Protein AF-A0A5E5QRA2-F1 (afdb_monomer)

Sequence (212 aa):
MLHNYKLGCISASQTIVITGIFLLIWAFGSYLIYVLTVPDPFVCFPPFSGCVSISHAGGYPFSGFFYRLLVLPLAPLLGLSMYFIVQFLQNINPDVRPNIRRTLILLGSVILPISLIVAEAFKDGHRFHPQYVSDLHSLFSVIAFLSLIIFQIIASLQLPKARGMLFLALLPVFIIVFQYFTHIQNINNIVEWNVFISIVVWNILIGRSLRQ

Mean predicted aligned error: 5.97 Å

Secondary structure (DSSP, 8-state):
--TT-EETTEEHHHHHHHHHHHHHHHHHHHHHHHHHHSSS---S-HHHH-SS-HHHHTTSHHHHHHHHHHHHHHHHHHHHHHHHHHHHHHHH-TTS-HHHHHHHHIIIIIIHHHHHHHHHHH--S-TT--HHHHHHHHHHHHHHHHHHHHHHHHHHHH-HHHHTTHHHHHHHHHHHHHHHH---TTHHHHHHHHHHHHHHHHHHHHHHHTT-

Radius of gyration: 17.57 Å; Cα contacts (8 Å, |Δi|>4): 283; chains: 1; bounding box: 46×30×51 Å

Foldseek 3Di:
DQPPCDPVPHGLLRLLQVLLVLLVCLQVVLVVVLVVPDPPQDDDDCLVPLSDASLRSLQADRSVVSNLVRQLVSLQSQLSSLVSLLVLLCVVCVPPDVVLSVLSNCLGNPLQSVLSNQLSVLSPRDPPDDPVSVVSNVVSVVSNLVSLLVSLLSSLVSDPLSVVVNCLSCQLVVLVVVVVVDPDPSSVRSSNVRSSNSSSVSSNSVSVSSVD

pLDDT: mean 8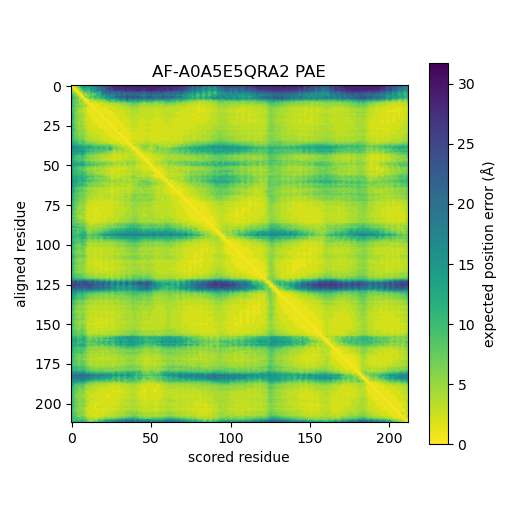5.52, std 10.16, range [44.03, 97.31]

Solvent-accessible surface area (backbone atoms only — not comparable to full-atom values): 10866 Å² total; per-residue (Å²): 137,80,86,78,58,51,65,86,91,43,42,49,32,53,48,21,28,51,46,25,52,50,52,51,49,43,48,54,46,16,43,52,39,30,55,75,72,44,86,89,53,75,83,67,60,34,62,80,68,16,63,53,32,63,71,60,26,32,51,39,66,69,13,21,51,56,34,49,70,47,46,56,65,43,23,54,49,44,8,52,30,40,40,43,54,53,54,49,40,46,75,76,41,72,82,59,52,68,66,61,53,52,50,43,45,44,27,26,43,43,48,21,21,51,24,41,44,53,14,57,66,45,50,59,70,51,100,79,65,57,70,69,40,58,50,48,20,50,52,24,42,51,52,18,53,50,25,45,44,53,34,41,42,55,50,15,76,71,29,80,85,32,45,85,44,37,67,46,38,44,42,40,55,53,48,55,53,48,50,75,76,46,92,57,84,57,45,69,22,21,42,52,40,46,35,51,48,34,54,34,51,44,40,29,52,50,17,54,63,67,68,111

Structure (mmCIF, N/CA/C/O backbone):
data_AF-A0A5E5QRA2-F1
#
_entry.id   AF-A0A5E5QRA2-F1
#
loop_
_atom_site.group_PDB
_atom_site.id
_atom_site.type_symbol
_atom_site.label_atom_id
_atom_site.label_alt_id
_atom_site.label_comp_id
_atom_site.label_asym_id
_atom_site.label_entity_id
_atom_site.label_seq_id
_atom_site.pdbx_PDB_ins_code
_atom_site.Cartn_x
_atom_site.Cartn_y
_atom_site.Cartn_z
_atom_site.occupancy
_atom_site.B_iso_or_equiv
_atom_site.auth_seq_id
_atom_site.auth_comp_id
_atom_site.auth_asym_id
_atom_site.auth_atom_id
_atom_site.pdbx_PDB_model_num
ATOM 1 N N . MET A 1 1 ? -25.183 2.698 15.076 1.00 44.03 1 MET A N 1
ATOM 2 C CA . MET A 1 1 ? -25.539 3.796 14.145 1.00 44.03 1 MET A CA 1
ATOM 3 C C . MET A 1 1 ? -24.443 3.989 13.088 1.00 44.03 1 MET A C 1
ATOM 5 O O . MET A 1 1 ? -23.774 5.010 13.063 1.00 44.03 1 MET A O 1
ATOM 9 N N . LEU A 1 2 ? -24.236 2.999 12.211 1.00 46.25 2 LEU A N 1
ATOM 10 C CA . LEU A 1 2 ? -23.187 3.015 11.172 1.00 46.25 2 LEU A CA 1
ATOM 11 C C . LEU A 1 2 ? -23.663 3.567 9.816 1.00 46.25 2 LEU A C 1
ATOM 13 O O . LEU A 1 2 ? -22.917 3.565 8.841 1.00 46.25 2 LEU A O 1
ATOM 17 N N . HIS A 1 3 ? -24.918 4.012 9.733 1.00 45.69 3 HIS A N 1
ATOM 18 C CA . HIS A 1 3 ? -25.565 4.346 8.465 1.00 45.69 3 HIS A CA 1
ATOM 19 C C . HIS A 1 3 ? -25.148 5.695 7.861 1.00 45.69 3 HIS A C 1
ATOM 21 O O . HIS A 1 3 ? -25.533 5.977 6.729 1.00 45.69 3 HIS A O 1
ATOM 27 N N . ASN A 1 4 ? -24.345 6.499 8.565 1.00 52.94 4 ASN A N 1
ATOM 28 C CA . ASN A 1 4 ? -24.192 7.919 8.233 1.00 52.94 4 ASN A CA 1
ATOM 29 C C . ASN A 1 4 ? -22.841 8.317 7.620 1.00 52.94 4 ASN A C 1
ATOM 31 O O . ASN A 1 4 ? -22.746 9.414 7.082 1.00 52.94 4 ASN A O 1
ATOM 35 N N . TYR A 1 5 ? -21.816 7.455 7.618 1.00 60.09 5 TYR A N 1
ATOM 36 C CA . TYR A 1 5 ? -20.583 7.738 6.867 1.00 60.09 5 TYR A CA 1
ATOM 37 C C . TYR A 1 5 ? -20.692 7.141 5.463 1.00 60.09 5 TYR A C 1
ATOM 39 O O . TYR A 1 5 ? -20.359 5.974 5.228 1.00 60.09 5 TYR A O 1
ATOM 47 N N . LYS A 1 6 ? -21.218 7.951 4.543 1.00 60.38 6 LYS A N 1
ATOM 48 C CA . LYS A 1 6 ? -21.349 7.635 3.120 1.00 60.38 6 LYS A CA 1
ATOM 49 C C . LYS A 1 6 ? -20.554 8.641 2.290 1.00 60.38 6 LYS A C 1
ATOM 51 O O . LYS A 1 6 ? -20.586 9.834 2.575 1.00 60.38 6 LYS A O 1
ATOM 56 N N . LEU A 1 7 ? -19.888 8.166 1.241 1.00 57.50 7 LEU A N 1
ATOM 57 C CA . LEU A 1 7 ? -19.489 9.002 0.105 1.00 57.50 7 LEU A CA 1
ATOM 58 C C . LEU A 1 7 ? -20.537 8.810 -0.983 1.00 57.50 7 LEU A C 1
ATOM 60 O O . LEU A 1 7 ? -20.543 7.790 -1.674 1.00 57.50 7 LEU A O 1
ATOM 64 N N . GLY A 1 8 ? -21.469 9.756 -1.088 1.00 66.94 8 GLY A N 1
ATOM 65 C CA . GLY A 1 8 ? -22.632 9.600 -1.958 1.00 66.94 8 GLY A CA 1
ATOM 66 C C . GLY A 1 8 ? -23.439 8.351 -1.581 1.00 66.94 8 GLY A C 1
ATOM 67 O O . GLY A 1 8 ? -24.012 8.285 -0.494 1.00 66.94 8 GLY A O 1
ATOM 68 N N . CYS A 1 9 ? -23.459 7.349 -2.467 1.00 66.88 9 CYS A N 1
ATOM 69 C CA . CYS A 1 9 ? -24.194 6.091 -2.268 1.00 66.88 9 CYS A CA 1
ATOM 70 C C . CYS A 1 9 ? -23.363 4.955 -1.639 1.00 66.88 9 CYS A C 1
ATOM 72 O O . CYS A 1 9 ? -23.931 3.921 -1.291 1.00 66.88 9 CYS A O 1
ATOM 74 N N . ILE A 1 10 ? -22.043 5.117 -1.493 1.00 77.94 10 ILE A N 1
ATOM 75 C CA . ILE A 1 10 ? -21.131 4.047 -1.058 1.00 77.94 10 ILE A CA 1
ATOM 76 C C . ILE A 1 10 ? -20.851 4.188 0.442 1.00 77.94 10 ILE A C 1
ATOM 78 O O . ILE A 1 10 ? -20.507 5.274 0.918 1.00 77.94 10 ILE A O 1
ATOM 82 N N . SER A 1 11 ? -21.000 3.101 1.206 1.00 85.12 11 SER A N 1
ATOM 83 C CA . SER A 1 11 ? -20.673 3.108 2.638 1.00 85.12 11 SER A CA 1
ATOM 84 C C . SER A 1 11 ? -19.162 3.158 2.865 1.00 85.12 11 SER A C 1
ATOM 86 O O . SER A 1 11 ? -18.392 2.592 2.094 1.00 85.12 11 SER A O 1
ATOM 88 N N . ALA A 1 12 ? -18.725 3.740 3.983 1.00 85.94 12 ALA A N 1
ATOM 89 C CA . ALA A 1 12 ? -17.315 3.747 4.385 1.00 85.94 12 ALA A CA 1
ATOM 90 C C . ALA A 1 12 ? -16.647 2.352 4.325 1.00 85.94 12 ALA A C 1
ATOM 92 O O . ALA A 1 12 ? -15.528 2.212 3.835 1.00 85.94 12 ALA A O 1
ATOM 93 N N . SER A 1 13 ? -17.357 1.303 4.758 1.00 87.25 13 SER A N 1
ATOM 94 C CA . SER A 1 13 ? -16.892 -0.090 4.672 1.00 87.2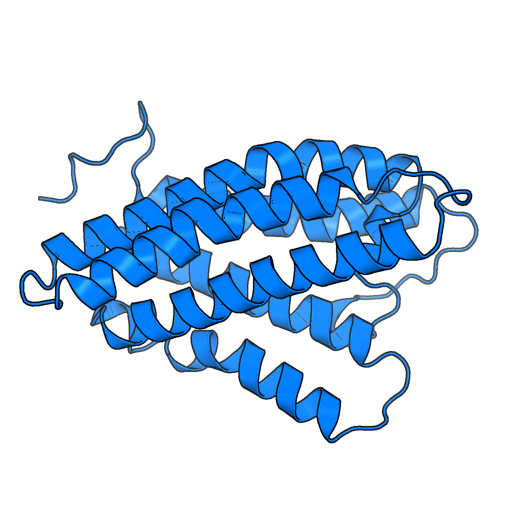5 13 SER A CA 1
ATOM 95 C C . SER A 1 13 ? -16.702 -0.575 3.232 1.00 87.25 13 SER A C 1
ATOM 97 O O . SER A 1 13 ? -15.711 -1.241 2.936 1.00 87.25 13 SER A O 1
ATOM 99 N N . GLN A 1 14 ? -17.619 -0.225 2.326 1.00 90.06 14 GLN A N 1
ATOM 100 C CA . GLN A 1 14 ? -17.500 -0.548 0.906 1.00 90.06 14 GLN A CA 1
ATOM 101 C C . GLN A 1 14 ? -16.338 0.205 0.269 1.00 90.06 14 GLN A C 1
ATOM 103 O O . GLN A 1 14 ? -15.586 -0.415 -0.473 1.00 90.06 14 GLN A O 1
ATOM 108 N N . THR A 1 15 ? -16.137 1.484 0.601 1.00 90.69 15 THR A N 1
ATOM 109 C CA . THR A 1 15 ? -14.990 2.260 0.114 1.00 90.69 15 THR A CA 1
ATOM 110 C C . THR A 1 15 ? -13.678 1.569 0.470 1.00 90.69 15 THR A C 1
ATOM 112 O O . THR A 1 15 ? -12.873 1.326 -0.418 1.00 90.69 15 THR A O 1
ATOM 115 N N . ILE A 1 16 ? -13.492 1.154 1.728 1.00 91.81 16 ILE A N 1
ATOM 116 C CA . ILE A 1 16 ? -12.269 0.460 2.169 1.00 91.81 16 ILE A CA 1
ATOM 117 C C . ILE A 1 16 ? -12.036 -0.838 1.372 1.00 91.81 16 ILE A C 1
ATOM 119 O O . ILE A 1 16 ? -10.923 -1.097 0.912 1.00 91.81 16 ILE A O 1
ATOM 123 N N . VAL A 1 17 ? -13.086 -1.645 1.177 1.00 93.94 17 VAL A N 1
ATOM 124 C CA . VAL A 1 17 ? -12.999 -2.903 0.414 1.00 93.94 17 VAL A CA 1
ATOM 125 C C . VAL A 1 17 ? -12.675 -2.644 -1.058 1.00 93.94 17 VAL A C 1
ATOM 127 O O . VAL A 1 17 ? -11.794 -3.298 -1.611 1.00 93.94 17 VAL A O 1
ATOM 130 N N . ILE A 1 18 ? -13.368 -1.691 -1.682 1.00 93.06 18 ILE A N 1
ATOM 131 C CA . ILE A 1 18 ? -13.182 -1.313 -3.086 1.00 93.06 18 ILE A CA 1
ATOM 132 C C . ILE A 1 18 ? -11.753 -0.813 -3.313 1.00 93.06 18 ILE A C 1
ATOM 134 O O . ILE A 1 18 ? -11.107 -1.249 -4.262 1.00 93.06 18 ILE A O 1
ATOM 138 N N . THR A 1 19 ? -11.226 0.019 -2.412 1.00 93.81 19 THR A N 1
ATOM 139 C CA . THR A 1 19 ? -9.835 0.483 -2.471 1.00 93.81 19 THR A CA 1
ATOM 140 C C . THR A 1 19 ? -8.850 -0.678 -2.452 1.00 93.81 19 THR A C 1
ATOM 142 O O . THR A 1 19 ? -7.942 -0.722 -3.276 1.00 93.81 19 THR A O 1
ATOM 145 N N . GLY A 1 20 ? -9.040 -1.650 -1.554 1.00 93.62 20 GLY A N 1
ATOM 146 C CA . GLY A 1 20 ? -8.191 -2.839 -1.507 1.00 93.62 20 GLY A CA 1
ATOM 147 C C . GLY A 1 20 ? -8.248 -3.656 -2.802 1.00 93.62 20 GLY A C 1
ATOM 148 O O . GLY A 1 20 ? -7.214 -4.053 -3.330 1.00 93.62 20 GLY A O 1
ATOM 149 N N . ILE A 1 21 ? -9.441 -3.858 -3.365 1.00 94.88 21 ILE A N 1
ATOM 150 C CA . ILE A 1 21 ? -9.604 -4.575 -4.639 1.00 94.88 21 ILE A CA 1
ATOM 151 C C . ILE A 1 21 ? -8.903 -3.832 -5.780 1.00 94.88 21 ILE A C 1
ATOM 153 O O . ILE A 1 21 ? -8.171 -4.452 -6.549 1.00 94.88 21 ILE A O 1
ATOM 157 N N . PHE A 1 22 ? -9.072 -2.512 -5.877 1.00 94.88 22 PHE A N 1
ATOM 158 C CA . PHE A 1 22 ? -8.400 -1.734 -6.914 1.00 94.88 22 PHE A CA 1
ATOM 159 C C . PHE A 1 22 ? -6.879 -1.730 -6.765 1.00 94.88 22 PHE A C 1
ATOM 161 O O . PHE A 1 22 ? -6.192 -1.757 -7.778 1.00 94.88 22 PHE A O 1
ATOM 168 N N . LEU A 1 23 ? -6.345 -1.763 -5.541 1.00 94.00 23 LEU A N 1
ATOM 169 C CA . LEU A 1 23 ? -4.908 -1.932 -5.314 1.00 94.00 23 LEU A CA 1
ATOM 170 C C . LEU A 1 23 ? -4.404 -3.288 -5.839 1.00 94.00 23 LEU A C 1
ATOM 172 O O . LEU A 1 23 ? -3.353 -3.337 -6.474 1.00 94.00 23 LEU A O 1
ATOM 176 N N . LEU A 1 24 ? -5.160 -4.379 -5.659 1.00 94.00 24 LEU A N 1
ATOM 177 C CA . LEU A 1 24 ? -4.807 -5.672 -6.268 1.00 94.00 24 LEU A CA 1
ATOM 178 C C . LEU A 1 24 ? -4.852 -5.608 -7.797 1.00 94.00 24 LEU A C 1
ATOM 180 O O . LEU A 1 24 ? -3.916 -6.068 -8.448 1.00 94.00 24 LEU A O 1
ATOM 184 N N . ILE A 1 25 ? -5.913 -5.026 -8.366 1.00 9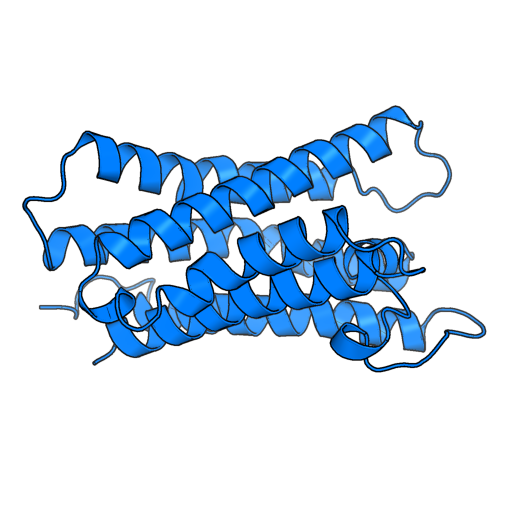3.88 25 ILE A N 1
ATOM 185 C CA . ILE A 1 25 ? -6.052 -4.853 -9.821 1.00 93.88 25 ILE A CA 1
ATOM 186 C C . ILE A 1 25 ? -4.899 -4.020 -10.370 1.00 93.88 25 ILE A C 1
ATOM 188 O O . ILE A 1 25 ? -4.356 -4.349 -11.416 1.00 93.88 25 ILE A O 1
ATOM 192 N N . TRP A 1 26 ? -4.505 -2.967 -9.665 1.00 91.88 26 TRP A N 1
ATOM 193 C CA . TRP A 1 26 ? -3.372 -2.140 -10.037 1.00 91.88 26 TRP A CA 1
ATOM 194 C C . TRP A 1 26 ? -2.071 -2.949 -10.072 1.00 91.88 26 TRP A C 1
ATOM 196 O O . TRP A 1 26 ? -1.436 -3.013 -11.120 1.00 91.88 26 TRP A O 1
ATOM 206 N N . ALA A 1 27 ? -1.712 -3.644 -8.989 1.00 91.31 27 ALA A N 1
ATOM 207 C CA . ALA A 1 27 ? -0.456 -4.393 -8.931 1.00 91.31 27 ALA A CA 1
ATOM 208 C C . ALA A 1 27 ? -0.407 -5.550 -9.948 1.00 91.31 27 ALA A C 1
ATOM 210 O O . ALA A 1 27 ? 0.535 -5.655 -10.738 1.00 91.31 27 ALA A O 1
ATOM 211 N N . PHE A 1 28 ? -1.435 -6.405 -9.972 1.00 92.44 28 PHE A N 1
ATOM 212 C CA . PHE A 1 28 ? -1.490 -7.542 -10.897 1.00 92.44 28 PHE A CA 1
ATOM 213 C C . PHE A 1 28 ? -1.750 -7.112 -12.344 1.00 92.44 28 PHE A C 1
ATOM 215 O O . PHE A 1 28 ? -1.206 -7.718 -13.263 1.00 92.44 28 PHE A O 1
ATOM 222 N N . GLY A 1 29 ? -2.533 -6.057 -12.563 1.00 91.25 29 GLY A N 1
ATOM 223 C CA . GLY A 1 29 ? -2.773 -5.486 -13.887 1.00 91.25 29 GLY A CA 1
ATOM 224 C C . GLY A 1 29 ? -1.508 -4.879 -14.482 1.00 91.25 29 GLY A C 1
ATOM 225 O O . GLY A 1 29 ? -1.209 -5.124 -15.647 1.00 91.25 29 GLY A O 1
ATOM 226 N N . SER A 1 30 ? -0.702 -4.175 -13.683 1.00 90.00 30 SER A N 1
ATOM 227 C CA . SER A 1 30 ? 0.604 -3.678 -14.125 1.00 90.00 30 SER A CA 1
ATOM 228 C C . SER A 1 30 ? 1.569 -4.806 -14.473 1.00 90.00 30 SER A C 1
ATOM 230 O O . SER A 1 30 ? 2.272 -4.697 -15.477 1.00 90.00 30 SER A O 1
ATOM 232 N N . TYR A 1 31 ? 1.571 -5.903 -13.708 1.00 91.12 31 TYR A N 1
ATOM 233 C CA . TYR A 1 31 ? 2.331 -7.102 -14.068 1.00 91.12 31 TYR A CA 1
ATOM 234 C C . TYR A 1 31 ? 1.843 -7.724 -15.383 1.00 91.12 31 TYR A C 1
ATOM 236 O O . TYR A 1 31 ? 2.650 -8.022 -16.260 1.00 91.12 31 TYR A O 1
ATOM 244 N N . LEU A 1 32 ? 0.528 -7.877 -15.551 1.00 91.75 32 LEU A N 1
ATOM 245 C CA . LEU A 1 32 ? -0.054 -8.440 -16.766 1.00 91.75 32 LEU A CA 1
ATOM 246 C C . LEU A 1 32 ? 0.301 -7.597 -17.996 1.00 91.75 32 LEU A C 1
ATOM 248 O O . LEU A 1 32 ? 0.752 -8.138 -18.999 1.00 91.75 32 LEU A O 1
ATOM 252 N N . ILE A 1 33 ? 0.163 -6.272 -17.913 1.00 90.44 33 ILE A N 1
ATOM 253 C CA . ILE A 1 33 ? 0.529 -5.371 -19.013 1.00 90.44 33 ILE A CA 1
ATOM 254 C C . ILE A 1 33 ? 2.031 -5.440 -19.288 1.00 90.44 33 ILE A C 1
ATOM 256 O O . ILE A 1 33 ? 2.425 -5.448 -20.450 1.00 90.44 33 ILE A O 1
ATOM 260 N N . TYR A 1 34 ? 2.871 -5.536 -18.254 1.00 89.81 34 TYR A N 1
ATOM 261 C CA . TYR A 1 34 ? 4.311 -5.741 -18.425 1.00 89.81 34 TYR A CA 1
ATOM 262 C C . TYR A 1 34 ? 4.600 -7.010 -19.243 1.00 89.81 34 TYR A C 1
ATOM 264 O O . TYR A 1 34 ? 5.279 -6.928 -20.264 1.00 89.81 34 TYR A O 1
ATOM 272 N N . VAL A 1 35 ? 4.010 -8.150 -18.870 1.00 91.38 35 VAL A N 1
ATOM 273 C CA . VAL A 1 35 ? 4.162 -9.417 -19.608 1.00 91.38 35 VAL A CA 1
ATOM 274 C C . VAL A 1 35 ? 3.663 -9.298 -21.052 1.00 91.38 35 VAL A C 1
ATOM 276 O O . VAL A 1 35 ? 4.250 -9.874 -21.956 1.00 91.38 35 VAL A O 1
ATOM 279 N N . LEU A 1 36 ? 2.599 -8.536 -21.302 1.00 90.69 36 LEU A N 1
ATOM 280 C CA . LEU A 1 36 ? 2.035 -8.397 -22.648 1.00 90.69 36 LEU A CA 1
ATOM 281 C C . LEU A 1 36 ? 2.791 -7.413 -23.554 1.00 90.69 36 LEU A C 1
ATOM 283 O O . LEU A 1 36 ? 2.569 -7.423 -24.762 1.00 90.69 36 LEU A O 1
ATOM 287 N N . THR A 1 37 ? 3.627 -6.533 -22.997 1.00 88.38 37 THR A N 1
ATOM 288 C CA . THR A 1 37 ? 4.215 -5.404 -23.748 1.00 88.38 37 THR A CA 1
ATOM 289 C C . THR A 1 37 ? 5.735 -5.428 -23.836 1.00 88.38 37 THR A C 1
ATOM 291 O O . THR A 1 37 ? 6.306 -4.683 -24.633 1.00 88.38 37 THR A O 1
ATOM 294 N N . VAL A 1 38 ? 6.404 -6.269 -23.047 1.00 86.56 38 VAL A N 1
ATOM 295 C CA . VAL A 1 38 ? 7.865 -6.390 -23.042 1.00 86.56 38 VAL A CA 1
ATOM 296 C C . VAL A 1 38 ? 8.304 -7.609 -23.861 1.00 86.56 38 VAL A C 1
ATOM 298 O O . VAL A 1 38 ? 7.695 -8.666 -23.714 1.00 86.56 38 VAL A O 1
ATOM 301 N N . PRO A 1 39 ? 9.344 -7.497 -24.713 1.00 82.25 39 PRO A N 1
ATOM 302 C CA . PRO A 1 39 ? 9.922 -8.647 -25.408 1.00 82.25 39 PRO A CA 1
ATOM 303 C C . PRO A 1 39 ? 10.538 -9.646 -24.418 1.00 82.25 39 PRO A C 1
ATOM 305 O O . PRO A 1 39 ? 11.258 -9.232 -23.511 1.00 82.25 39 PRO A O 1
ATOM 308 N N . ASP A 1 40 ? 10.264 -10.938 -24.608 1.00 82.19 40 ASP A N 1
ATOM 309 C CA . ASP A 1 40 ? 10.783 -12.059 -23.806 1.00 82.19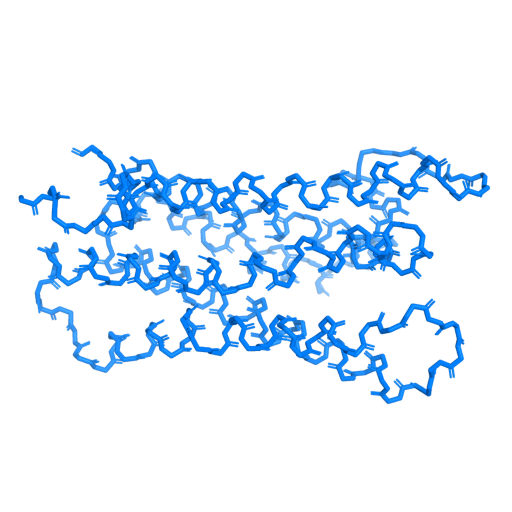 40 ASP A CA 1
ATOM 310 C C . ASP A 1 40 ? 10.632 -11.888 -22.276 1.00 82.19 40 ASP A C 1
ATOM 312 O O . ASP A 1 40 ? 11.613 -11.934 -21.526 1.00 82.19 40 ASP A O 1
ATOM 316 N N . PRO A 1 41 ? 9.400 -11.690 -21.767 1.00 83.56 41 PRO A N 1
ATOM 317 C CA . PRO A 1 41 ? 9.171 -11.499 -20.344 1.00 83.56 41 PRO A CA 1
ATOM 318 C C . PRO A 1 41 ? 9.368 -12.819 -19.593 1.00 83.56 41 PRO A C 1
ATOM 320 O O . PRO A 1 41 ? 8.898 -13.880 -20.012 1.00 83.56 41 PRO A O 1
ATOM 323 N N . PHE A 1 42 ? 9.989 -12.763 -18.415 1.00 81.69 42 PHE A N 1
ATOM 324 C CA . PHE A 1 42 ? 10.036 -13.925 -17.532 1.00 81.69 42 PHE A CA 1
ATOM 325 C C . PHE A 1 42 ? 8.678 -14.097 -16.830 1.00 81.69 42 PHE A C 1
ATOM 327 O O . PHE A 1 42 ? 8.346 -13.384 -15.877 1.00 81.69 42 PHE A O 1
ATOM 334 N N . VAL A 1 43 ? 7.856 -15.018 -17.341 1.00 87.12 43 VAL A N 1
ATOM 335 C CA . VAL A 1 43 ? 6.501 -15.277 -16.833 1.00 87.12 43 VAL A CA 1
ATOM 336 C C . VAL A 1 43 ? 6.565 -16.184 -15.611 1.00 87.12 43 VAL A C 1
ATOM 338 O O . VAL A 1 43 ? 7.107 -17.285 -15.656 1.00 87.12 43 VAL A O 1
ATOM 341 N N . CYS A 1 44 ? 5.990 -15.726 -14.506 1.00 87.69 44 CYS A N 1
ATOM 342 C CA . CYS A 1 44 ? 5.916 -16.481 -13.268 1.00 87.69 44 CYS A CA 1
ATOM 343 C C . CYS A 1 44 ? 4.706 -16.025 -12.446 1.00 87.69 44 CYS A C 1
ATOM 345 O O . CYS A 1 44 ? 4.020 -15.080 -12.823 1.00 87.69 44 CYS A O 1
ATOM 347 N N . PHE A 1 45 ? 4.459 -16.649 -11.294 1.00 89.44 45 PHE A N 1
ATOM 348 C CA . PHE A 1 45 ? 3.586 -16.046 -10.289 1.00 89.44 45 PHE A CA 1
ATOM 349 C C . PHE A 1 45 ? 4.436 -15.192 -9.332 1.00 89.44 45 PHE A C 1
ATOM 351 O O . PHE A 1 45 ? 5.131 -15.753 -8.476 1.00 89.44 45 PHE A O 1
ATOM 358 N N . PRO A 1 46 ? 4.437 -13.848 -9.459 1.00 87.75 46 PRO A N 1
ATOM 359 C CA .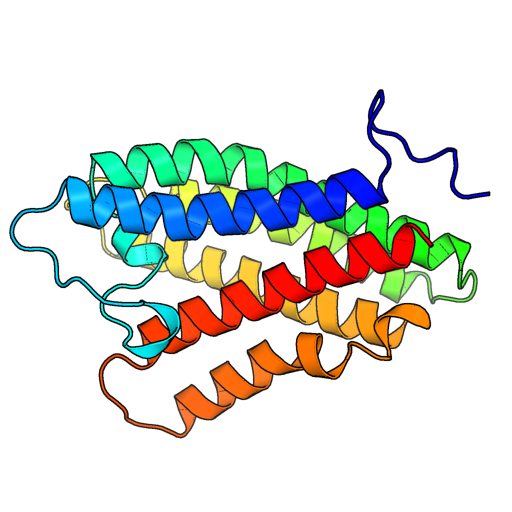 PRO A 1 46 ? 5.436 -13.009 -8.796 1.00 87.75 46 PRO A CA 1
ATOM 360 C C . PRO A 1 46 ? 5.503 -13.148 -7.265 1.00 87.75 46 PRO A C 1
ATOM 362 O O . PRO A 1 46 ? 6.619 -13.179 -6.746 1.00 87.75 46 PRO A O 1
ATOM 365 N N . PRO A 1 47 ? 4.382 -13.331 -6.534 1.00 89.12 47 PRO A N 1
ATOM 366 C CA . PRO A 1 47 ? 4.428 -13.549 -5.088 1.00 89.12 47 PRO A CA 1
ATOM 367 C C . PRO A 1 47 ? 5.184 -14.804 -4.633 1.00 89.12 47 PRO A C 1
ATOM 369 O O . PRO A 1 47 ? 5.594 -14.855 -3.478 1.00 89.12 47 PRO A O 1
ATOM 372 N N . PHE A 1 48 ? 5.367 -15.812 -5.493 1.00 86.88 48 PHE A N 1
ATOM 373 C CA . PHE A 1 48 ? 6.080 -17.046 -5.130 1.00 86.88 48 PHE A CA 1
ATOM 374 C C . PHE A 1 48 ? 7.503 -17.095 -5.677 1.00 86.88 48 PHE A C 1
ATOM 376 O O . PHE A 1 48 ? 8.398 -17.589 -5.000 1.00 86.88 48 PHE A O 1
ATOM 383 N N . SER A 1 49 ? 7.723 -16.584 -6.886 1.00 84.62 49 SER A N 1
ATOM 384 C CA . SER A 1 49 ? 9.000 -16.748 -7.596 1.00 84.62 49 SER A CA 1
ATOM 385 C C . SER A 1 49 ? 9.755 -15.447 -7.851 1.00 84.62 49 SER A C 1
ATOM 387 O O . SER A 1 49 ? 10.895 -15.495 -8.300 1.00 84.62 49 SER A O 1
ATOM 389 N N . GLY A 1 50 ? 9.155 -14.282 -7.584 1.00 84.19 50 GLY A N 1
ATOM 390 C CA . GLY A 1 50 ? 9.862 -13.000 -7.636 1.00 84.19 50 GLY A CA 1
ATOM 391 C C . GLY A 1 50 ? 10.419 -12.623 -9.009 1.00 84.19 50 GLY A C 1
ATOM 392 O O . GLY A 1 50 ? 11.407 -11.893 -9.062 1.00 84.19 50 GLY A O 1
ATOM 393 N N . CYS A 1 51 ? 9.816 -13.100 -10.108 1.00 87.50 51 CYS A N 1
ATOM 394 C CA . CYS A 1 5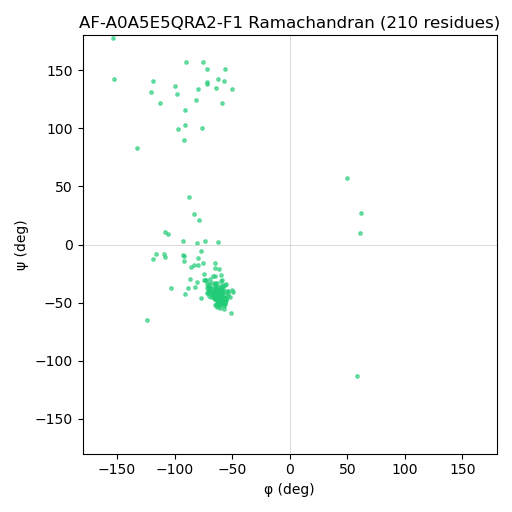1 ? 10.295 -12.819 -11.470 1.00 87.50 51 CYS A CA 1
ATOM 395 C C . CYS A 1 51 ? 10.412 -11.325 -11.765 1.00 87.50 51 CYS A C 1
ATOM 397 O O . CYS A 1 51 ? 11.304 -10.913 -12.498 1.00 87.50 51 CYS A O 1
ATOM 399 N N . VAL A 1 52 ? 9.519 -10.517 -11.195 1.00 88.06 52 VAL A N 1
ATOM 400 C CA . VAL A 1 52 ? 9.542 -9.065 -11.323 1.00 88.06 52 VAL A CA 1
ATOM 401 C C . VAL A 1 52 ? 8.880 -8.435 -10.105 1.00 88.06 52 VAL A C 1
ATOM 403 O O . VAL A 1 52 ? 7.901 -8.972 -9.583 1.00 88.06 52 VAL A O 1
ATOM 406 N N . SER A 1 53 ? 9.399 -7.306 -9.631 1.00 86.50 53 SER A N 1
ATOM 407 C CA . SER A 1 53 ? 8.729 -6.495 -8.614 1.00 86.50 53 SER A CA 1
ATOM 408 C C . SER A 1 53 ? 7.559 -5.702 -9.192 1.00 86.50 53 SER A C 1
ATOM 410 O O . SER A 1 53 ? 7.534 -5.377 -10.381 1.00 86.50 53 SER A O 1
ATOM 412 N N . ILE A 1 54 ? 6.612 -5.325 -8.329 1.00 86.38 54 ILE A N 1
ATOM 413 C CA . ILE A 1 54 ? 5.522 -4.397 -8.673 1.00 86.38 54 ILE A CA 1
ATOM 414 C C . ILE A 1 54 ? 6.122 -3.082 -9.195 1.00 86.38 54 ILE A C 1
ATOM 416 O O . ILE A 1 54 ? 5.746 -2.576 -10.257 1.00 86.38 54 ILE A O 1
ATOM 420 N N . SER A 1 55 ? 7.132 -2.577 -8.486 1.00 82.12 55 SER A N 1
ATOM 421 C CA . SER A 1 55 ? 7.840 -1.354 -8.840 1.00 82.12 55 SER A CA 1
ATOM 422 C C . SER A 1 55 ? 8.531 -1.449 -10.203 1.00 82.12 55 SER A C 1
ATOM 424 O O . SER A 1 55 ? 8.371 -0.535 -11.014 1.00 82.12 55 SER A O 1
ATOM 426 N N . HIS A 1 56 ? 9.219 -2.556 -10.505 1.00 83.19 56 HIS A N 1
ATOM 427 C CA . HIS A 1 56 ? 9.883 -2.742 -11.800 1.00 83.19 56 HIS A CA 1
ATOM 428 C C . HIS A 1 56 ? 8.888 -2.914 -12.952 1.00 83.19 56 HIS A C 1
ATOM 430 O O . HIS A 1 56 ? 9.081 -2.324 -14.014 1.00 83.19 56 HIS A O 1
ATOM 436 N N . ALA A 1 57 ? 7.787 -3.645 -12.739 1.00 82.88 57 ALA A N 1
ATOM 437 C CA . ALA A 1 57 ? 6.725 -3.772 -13.736 1.00 82.88 57 ALA A CA 1
ATOM 438 C C . ALA A 1 57 ? 6.161 -2.396 -14.125 1.00 82.88 57 ALA A C 1
ATOM 440 O O . ALA A 1 57 ? 5.946 -2.133 -15.304 1.00 82.88 57 ALA A O 1
ATOM 441 N N . GLY A 1 58 ? 6.007 -1.475 -13.168 1.00 77.12 58 GLY A N 1
ATOM 442 C CA . GLY A 1 58 ? 5.595 -0.090 -13.426 1.00 77.12 58 GLY A CA 1
ATOM 443 C C . GLY A 1 58 ? 6.663 0.823 -14.054 1.00 77.12 58 GLY A C 1
ATOM 444 O O . GLY A 1 58 ? 6.404 2.013 -14.200 1.00 77.12 58 GLY A O 1
ATOM 445 N N . GLY A 1 59 ? 7.858 0.321 -14.382 1.00 78.25 59 GLY A N 1
ATOM 446 C CA . GLY A 1 59 ? 8.945 1.098 -14.995 1.00 78.25 59 GLY A CA 1
ATOM 447 C C . GLY A 1 59 ? 8.975 1.081 -16.529 1.00 78.25 59 GLY A C 1
ATOM 448 O O . GLY A 1 59 ? 9.739 1.833 -17.130 1.00 78.25 59 GLY A O 1
ATOM 449 N N . TYR A 1 60 ? 8.170 0.236 -17.180 1.00 79.75 60 TYR A N 1
ATOM 450 C CA . TYR A 1 60 ? 8.121 0.139 -18.646 1.00 79.75 60 TYR A CA 1
ATOM 451 C C . TYR A 1 60 ? 7.081 1.103 -19.233 1.00 79.75 60 TYR A C 1
ATOM 453 O O . TYR A 1 60 ? 6.158 1.489 -18.525 1.00 79.75 60 TYR A O 1
ATOM 461 N N . PRO A 1 61 ? 7.181 1.508 -20.513 1.00 79.94 61 PRO A N 1
ATOM 462 C CA . PRO A 1 61 ? 6.373 2.609 -21.047 1.00 79.94 61 PRO A CA 1
ATOM 463 C C . PRO A 1 61 ? 4.855 2.401 -20.903 1.00 79.94 61 PRO A C 1
ATOM 465 O O . PRO A 1 61 ? 4.161 3.240 -20.330 1.00 79.94 61 PRO A O 1
ATOM 468 N N . PHE A 1 62 ? 4.337 1.261 -21.372 1.00 80.38 62 PHE A N 1
ATOM 469 C CA . PHE A 1 62 ? 2.897 0.976 -21.360 1.00 80.38 62 PHE A CA 1
ATOM 470 C C . PHE A 1 62 ? 2.382 0.565 -19.977 1.00 80.38 62 PHE A C 1
ATOM 472 O O . PHE A 1 62 ? 1.363 1.079 -19.511 1.00 80.38 62 PHE A O 1
ATOM 479 N N . SER A 1 63 ? 3.090 -0.333 -19.290 1.00 79.50 63 SER A N 1
ATOM 480 C CA . SER A 1 63 ? 2.722 -0.755 -17.935 1.00 79.50 63 SER A CA 1
ATOM 481 C C . SER A 1 63 ? 2.878 0.376 -16.920 1.00 79.50 63 SER A C 1
ATOM 483 O O . SER A 1 63 ? 2.070 0.470 -16.003 1.00 79.50 63 SER A O 1
ATOM 485 N N . GLY A 1 64 ? 3.857 1.263 -17.102 1.00 80.38 64 GLY A N 1
ATOM 486 C CA . GLY A 1 64 ? 4.095 2.456 -16.295 1.00 80.38 64 GLY A CA 1
ATOM 487 C C . GLY A 1 64 ? 3.016 3.517 -16.475 1.00 80.38 64 GLY A C 1
ATOM 488 O O . GLY A 1 64 ? 2.569 4.093 -15.484 1.00 80.38 64 GLY A O 1
ATOM 489 N N . PHE A 1 65 ? 2.512 3.716 -17.699 1.00 83.00 65 PHE A N 1
ATOM 490 C CA . PHE A 1 65 ? 1.343 4.569 -17.925 1.00 83.00 65 PHE A CA 1
ATOM 491 C C . PHE A 1 65 ? 0.118 4.058 -17.152 1.00 83.00 65 PHE A C 1
ATOM 493 O O . PHE A 1 65 ? -0.479 4.808 -16.382 1.00 83.00 65 PHE A O 1
ATOM 500 N N . PHE A 1 66 ? -0.217 2.769 -17.287 1.00 86.00 66 PHE A N 1
ATOM 501 C CA . PHE A 1 66 ? -1.320 2.155 -16.537 1.00 86.00 66 PHE A CA 1
ATOM 502 C C . PHE A 1 66 ? -1.102 2.223 -15.019 1.00 86.00 66 PHE A C 1
ATOM 504 O O . PHE A 1 66 ? -2.012 2.576 -14.267 1.00 86.00 66 PHE A O 1
ATOM 511 N N . TYR A 1 67 ? 0.122 1.926 -14.575 1.00 84.50 67 TYR A N 1
ATOM 512 C CA . TYR A 1 67 ? 0.522 1.955 -13.173 1.00 84.50 67 TYR A CA 1
ATOM 513 C C . TYR A 1 67 ? 0.284 3.340 -12.561 1.00 84.50 67 TYR A C 1
ATOM 515 O O . TYR A 1 67 ? -0.338 3.435 -11.504 1.00 84.50 67 TYR A O 1
ATOM 523 N N . ARG A 1 68 ? 0.684 4.419 -13.246 1.00 83.56 68 ARG A N 1
ATOM 524 C CA . ARG A 1 68 ? 0.467 5.791 -12.762 1.00 83.56 68 ARG A CA 1
ATOM 525 C C . ARG A 1 68 ? -0.983 6.241 -12.838 1.00 83.56 68 ARG A C 1
ATOM 527 O O . ARG A 1 68 ? -1.478 6.862 -11.899 1.00 83.56 68 ARG A O 1
ATOM 534 N N . LEU A 1 69 ? -1.663 5.908 -13.935 1.00 86.44 69 LEU A N 1
ATOM 535 C CA . LEU A 1 69 ? -3.063 6.272 -14.151 1.00 86.44 69 LEU A CA 1
ATOM 536 C C . LEU A 1 69 ? -3.960 5.762 -13.018 1.00 86.44 69 LEU A C 1
ATOM 538 O O . LEU A 1 69 ? -4.913 6.438 -12.644 1.00 86.44 69 LEU A O 1
ATOM 542 N N . LEU A 1 70 ? -3.645 4.590 -12.463 1.00 87.00 70 LEU A N 1
ATOM 543 C CA 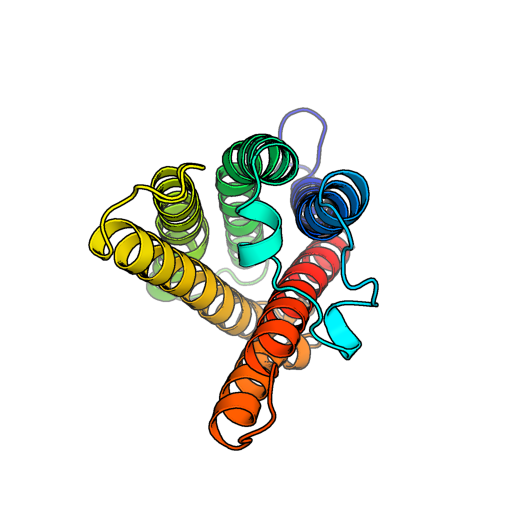. LEU A 1 70 ? -4.393 4.001 -11.356 1.00 87.00 70 LEU A CA 1
ATOM 544 C C . LEU A 1 70 ? -3.853 4.384 -9.976 1.00 87.00 70 LEU A C 1
ATOM 546 O O . LEU A 1 70 ? -4.651 4.688 -9.096 1.00 87.00 70 LEU A O 1
ATOM 550 N N . VAL A 1 71 ? -2.536 4.403 -9.746 1.00 87.25 71 VAL A N 1
ATOM 551 C CA . VAL A 1 71 ? -2.001 4.682 -8.398 1.00 87.25 71 VAL A CA 1
ATOM 552 C C . VAL A 1 71 ? -2.313 6.104 -7.925 1.00 87.25 71 VAL A C 1
ATOM 554 O O . VAL A 1 71 ? -2.631 6.298 -6.755 1.00 87.25 71 VAL A O 1
ATOM 557 N N . LEU A 1 72 ? -2.281 7.095 -8.825 1.00 88.81 72 LEU A N 1
ATOM 558 C CA . LEU A 1 72 ? -2.504 8.500 -8.481 1.00 88.81 72 LEU A CA 1
ATOM 559 C C . LEU A 1 72 ? -3.915 8.767 -7.935 1.00 88.81 72 LEU A C 1
ATOM 561 O O . LEU A 1 72 ? -4.009 9.421 -6.898 1.00 88.81 72 LEU A O 1
ATOM 565 N N . PRO A 1 73 ? -5.011 8.262 -8.540 1.00 89.50 73 PRO A N 1
ATOM 566 C CA . PRO A 1 73 ? -6.337 8.348 -7.930 1.00 89.50 73 PRO A CA 1
ATOM 567 C C . PRO A 1 73 ? -6.530 7.371 -6.760 1.00 89.50 73 PRO A C 1
ATOM 569 O O . PRO A 1 73 ? -7.329 7.651 -5.863 1.00 89.50 73 PRO A O 1
ATOM 572 N N . LEU A 1 74 ? -5.803 6.247 -6.715 1.00 92.12 74 LEU A N 1
ATOM 573 C CA . LEU A 1 74 ? -5.900 5.298 -5.601 1.00 92.12 74 LEU A CA 1
ATOM 574 C C . LEU A 1 74 ? -5.226 5.791 -4.322 1.00 92.12 74 LEU A C 1
ATOM 576 O O . LEU A 1 74 ? -5.708 5.466 -3.241 1.00 92.12 74 LEU A O 1
ATOM 580 N N . ALA A 1 75 ? -4.174 6.602 -4.409 1.00 93.00 75 ALA A N 1
ATOM 581 C CA . ALA A 1 75 ? -3.505 7.178 -3.247 1.00 93.00 75 ALA A CA 1
ATOM 582 C C . ALA A 1 75 ? -4.458 8.000 -2.346 1.00 93.00 75 ALA A C 1
ATOM 584 O O . ALA A 1 75 ? -4.593 7.655 -1.169 1.00 93.00 75 ALA A O 1
ATOM 585 N N . PRO A 1 76 ? -5.191 9.024 -2.832 1.00 93.69 76 PRO A N 1
ATOM 586 C CA . PRO A 1 76 ? -6.151 9.752 -2.005 1.00 93.69 76 PRO A CA 1
ATOM 587 C C . PRO A 1 76 ? -7.323 8.867 -1.562 1.00 93.69 76 PRO A C 1
ATOM 589 O O . PRO A 1 76 ? -7.799 9.013 -0.435 1.00 93.69 76 PRO A O 1
ATOM 592 N N . LEU A 1 77 ? -7.758 7.906 -2.387 1.00 93.50 77 LEU A N 1
ATOM 593 C CA . LEU A 1 77 ? -8.799 6.949 -2.003 1.00 93.50 77 LEU A CA 1
ATOM 594 C C . LEU A 1 77 ? -8.344 6.043 -0.842 1.00 93.50 77 LEU A C 1
ATOM 596 O O . LEU A 1 77 ? -9.125 5.741 0.066 1.00 93.50 77 LEU A O 1
ATOM 600 N N . LEU A 1 78 ? -7.067 5.661 -0.821 1.00 94.31 78 LEU A N 1
ATOM 601 C CA . LEU A 1 78 ? -6.434 4.953 0.285 1.00 94.31 78 LEU A CA 1
ATOM 602 C C . LEU A 1 78 ? -6.387 5.824 1.537 1.00 94.31 78 LEU A C 1
ATOM 604 O O . LEU A 1 78 ? -6.824 5.372 2.594 1.00 94.31 78 LEU A O 1
ATOM 608 N N . GLY A 1 79 ? -5.975 7.087 1.416 1.00 94.88 79 GLY A N 1
ATOM 609 C CA . GLY A 1 79 ? -5.989 8.033 2.535 1.00 94.88 79 GLY A CA 1
ATOM 610 C C . GLY A 1 79 ? -7.380 8.226 3.151 1.00 94.88 79 GLY A C 1
ATOM 611 O O . GLY A 1 79 ? -7.5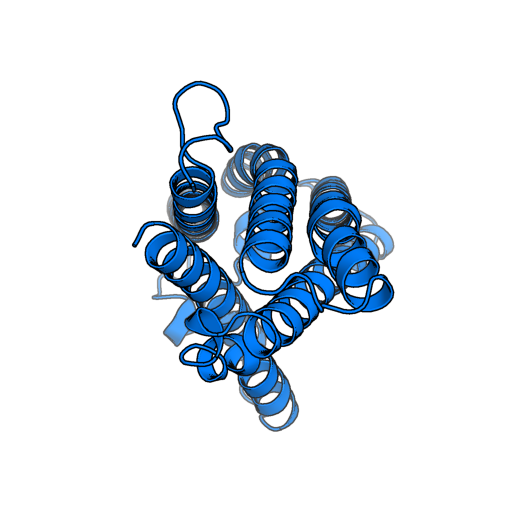41 8.240 4.377 1.00 94.88 79 GLY A O 1
ATOM 612 N N . LEU A 1 80 ? -8.403 8.289 2.299 1.00 93.88 80 LEU A N 1
ATOM 613 C CA . LEU A 1 80 ? -9.811 8.366 2.685 1.00 93.88 80 LEU A CA 1
ATOM 614 C C . LEU A 1 80 ? -10.310 7.069 3.340 1.00 93.88 80 LEU A C 1
ATOM 616 O O . LEU A 1 80 ? -11.054 7.106 4.319 1.00 93.88 80 LEU A O 1
ATOM 620 N N . SER A 1 81 ? -9.852 5.916 2.854 1.00 93.50 81 SER A N 1
ATOM 621 C CA . SER A 1 81 ? -10.142 4.613 3.463 1.00 93.50 81 SER A CA 1
ATOM 622 C C . SER A 1 81 ? -9.567 4.527 4.881 1.00 93.50 81 SER A C 1
ATOM 624 O O . SER A 1 81 ? -10.272 4.128 5.808 1.00 93.50 81 SER A O 1
ATOM 626 N N . MET A 1 82 ? -8.329 4.990 5.083 1.00 94.69 82 MET A N 1
ATOM 627 C CA . MET A 1 82 ? -7.711 5.063 6.413 1.00 94.69 82 MET A CA 1
ATOM 628 C C . MET A 1 82 ? -8.454 6.027 7.335 1.00 94.69 82 MET A C 1
ATOM 630 O O . MET A 1 82 ? -8.688 5.708 8.501 1.00 94.69 82 MET A O 1
ATOM 634 N N . TYR A 1 83 ? -8.903 7.170 6.808 1.00 93.38 83 TYR A N 1
ATOM 635 C CA . TYR A 1 83 ? -9.710 8.119 7.570 1.00 93.38 83 TYR A CA 1
ATOM 636 C C . TYR A 1 83 ? -10.972 7.449 8.122 1.00 93.38 83 TYR A C 1
ATOM 638 O O . TYR A 1 83 ? -11.264 7.570 9.313 1.00 93.38 83 TYR A O 1
ATOM 646 N N . PHE A 1 84 ? -11.689 6.682 7.297 1.00 91.44 84 PHE A N 1
ATOM 647 C CA . PHE A 1 84 ? -12.878 5.961 7.745 1.00 91.44 84 PHE A CA 1
ATOM 648 C C . PHE A 1 84 ? -12.597 4.914 8.815 1.00 91.44 84 PHE A C 1
ATOM 650 O O . PHE A 1 84 ? -13.387 4.791 9.752 1.00 91.44 84 PHE A O 1
ATOM 657 N N . ILE A 1 85 ? -11.473 4.201 8.725 1.00 90.06 85 ILE A N 1
ATOM 658 C CA . ILE A 1 85 ? -11.049 3.263 9.773 1.00 90.06 85 ILE A CA 1
ATOM 659 C C . ILE A 1 85 ? -10.864 4.010 11.104 1.00 90.06 85 ILE A C 1
ATOM 661 O O . ILE A 1 85 ? -11.328 3.544 12.145 1.00 90.06 85 ILE A O 1
ATOM 665 N N . VAL A 1 86 ? -10.265 5.206 11.083 1.00 90.56 86 VAL A N 1
ATOM 666 C CA . VAL A 1 86 ? -10.081 6.022 12.294 1.00 90.56 86 VAL A CA 1
ATOM 667 C C . VAL A 1 86 ? -11.399 6.588 12.829 1.00 90.56 86 VAL A C 1
ATOM 669 O O . VAL A 1 86 ? -11.585 6.651 14.045 1.00 90.56 86 VAL A O 1
ATOM 672 N N . GLN A 1 87 ? -12.330 6.994 11.962 1.00 87.81 87 GLN A N 1
ATOM 673 C CA . GLN A 1 87 ? -13.668 7.423 12.397 1.00 87.81 87 GLN A CA 1
ATOM 674 C C . GLN A 1 87 ? -14.446 6.271 13.033 1.00 87.81 87 GLN A C 1
ATOM 676 O O . GLN A 1 87 ? -15.114 6.442 14.050 1.00 87.81 87 GLN A O 1
ATOM 681 N N . PHE A 1 88 ? -14.315 5.067 12.483 1.00 83.25 88 PHE A N 1
ATOM 682 C CA . PHE A 1 88 ? -14.917 3.885 13.077 1.00 83.25 88 PHE A CA 1
ATOM 683 C C . PHE A 1 88 ? -14.310 3.557 14.445 1.00 83.25 88 PHE A C 1
ATOM 685 O O . PHE A 1 88 ? -15.047 3.243 15.379 1.00 83.25 88 PHE A O 1
ATOM 692 N N . LEU A 1 89 ? -12.986 3.680 14.587 1.00 83.25 89 LEU A N 1
ATOM 693 C CA . LEU A 1 89 ? -12.312 3.490 15.870 1.00 83.25 89 LEU A CA 1
ATOM 694 C C . LEU A 1 89 ? -12.877 4.419 16.952 1.00 83.25 89 LEU A C 1
ATOM 696 O O . LEU A 1 89 ? -13.152 3.948 18.051 1.00 83.25 89 LEU A O 1
ATOM 700 N N . GLN A 1 90 ? -13.109 5.694 16.629 1.00 81.62 90 GLN A N 1
ATOM 701 C CA . GLN A 1 90 ? -13.703 6.662 17.563 1.00 81.62 90 GLN A CA 1
ATOM 702 C C . GLN A 1 90 ? -15.099 6.243 18.029 1.00 81.62 90 GLN A C 1
ATOM 704 O O . GLN A 1 90 ? -15.426 6.394 19.201 1.00 81.62 90 GLN A O 1
ATOM 709 N N . ASN A 1 91 ? -15.910 5.692 17.125 1.00 79.94 91 ASN A N 1
ATOM 710 C CA . ASN A 1 91 ? -17.276 5.288 17.453 1.00 79.94 91 ASN A CA 1
ATOM 711 C C . ASN A 1 91 ? -17.335 4.035 18.335 1.00 79.94 91 ASN A C 1
ATOM 713 O O . ASN A 1 91 ? -18.286 3.878 19.094 1.00 79.94 91 ASN A O 1
ATOM 717 N N . ILE A 1 92 ? -16.363 3.126 18.210 1.00 77.25 92 ILE A N 1
ATOM 718 C CA . ILE A 1 92 ? -16.324 1.882 18.997 1.00 77.25 92 ILE A CA 1
ATOM 719 C C . ILE A 1 92 ? -15.595 2.062 20.324 1.00 77.25 92 ILE A C 1
ATOM 721 O O . ILE A 1 92 ? -15.975 1.448 21.317 1.00 77.25 92 ILE A O 1
ATOM 725 N N . ASN A 1 93 ? -14.534 2.859 20.336 1.00 75.25 93 ASN A N 1
ATOM 726 C CA . ASN A 1 93 ? -13.698 3.061 21.504 1.00 75.25 93 ASN A CA 1
ATOM 727 C C . ASN A 1 93 ? -13.460 4.569 21.697 1.00 75.25 93 ASN A C 1
ATOM 729 O O . ASN A 1 93 ? -12.440 5.095 21.236 1.00 75.25 93 ASN A O 1
ATOM 733 N N . PRO A 1 94 ? -14.407 5.284 22.335 1.00 76.00 94 PRO A N 1
ATOM 734 C CA . PRO A 1 94 ? -14.295 6.727 22.545 1.00 76.00 94 PRO A CA 1
ATOM 735 C C . PRO A 1 94 ? -13.120 7.101 23.463 1.00 76.00 94 PRO A C 1
ATOM 737 O O . PRO A 1 94 ? -12.624 8.223 23.381 1.00 76.00 94 PRO A O 1
ATOM 740 N N . ASP A 1 95 ? -12.618 6.153 24.261 1.00 79.44 95 ASP A N 1
ATOM 741 C CA . ASP A 1 95 ? -11.503 6.348 25.196 1.00 79.44 95 ASP A CA 1
ATOM 742 C C . ASP A 1 95 ? -10.118 6.278 24.529 1.00 79.44 95 ASP A C 1
ATOM 744 O O . ASP A 1 95 ? -9.080 6.399 25.192 1.00 79.44 95 ASP A O 1
ATOM 748 N N . VAL A 1 96 ? -10.054 6.085 23.204 1.00 81.94 96 VAL A N 1
ATOM 749 C CA . VAL A 1 96 ? -8.780 6.128 22.477 1.00 81.94 96 VAL A CA 1
ATOM 750 C C . VAL A 1 96 ? -8.130 7.491 22.674 1.00 81.94 96 VAL A C 1
ATOM 752 O O . VAL A 1 96 ? -8.671 8.532 22.296 1.00 81.94 96 VAL A O 1
ATOM 755 N N . ARG A 1 97 ? -6.909 7.471 23.222 1.00 85.12 97 ARG A N 1
ATOM 756 C CA . ARG A 1 97 ? -6.139 8.684 23.517 1.00 85.12 97 ARG A CA 1
ATOM 757 C C . ARG A 1 97 ? -6.084 9.602 22.285 1.00 85.12 97 ARG A C 1
ATOM 759 O O . ARG A 1 97 ? -5.717 9.136 21.199 1.00 85.12 97 ARG A O 1
ATOM 766 N N . PRO A 1 98 ? -6.328 10.916 22.445 1.00 86.56 98 PRO A N 1
ATOM 767 C CA . PRO A 1 98 ? -6.383 11.859 21.325 1.00 86.56 98 PRO A CA 1
ATOM 768 C C . PRO A 1 98 ? -5.076 11.898 20.519 1.00 86.56 98 PRO A C 1
ATOM 770 O O . PRO A 1 98 ? -5.106 12.062 19.299 1.00 86.56 98 PRO A O 1
ATOM 773 N N . ASN A 1 99 ? -3.933 11.657 21.171 1.00 89.88 99 ASN A N 1
ATOM 774 C CA . ASN A 1 99 ? -2.632 11.567 20.506 1.00 89.88 99 ASN A CA 1
ATOM 775 C C . ASN A 1 99 ? -2.560 10.386 19.526 1.00 89.88 99 ASN A C 1
ATOM 777 O O . ASN A 1 99 ? -2.138 10.576 18.391 1.00 89.88 99 ASN A O 1
ATOM 781 N N . ILE A 1 100 ? -3.034 9.195 19.919 1.00 88.81 100 ILE A N 1
ATOM 782 C CA . ILE A 1 100 ? -3.040 7.999 19.053 1.00 88.81 100 ILE A CA 1
ATOM 783 C C . ILE A 1 100 ? -3.922 8.248 17.830 1.00 88.81 100 ILE A C 1
ATOM 785 O O . ILE A 1 100 ? -3.531 7.957 16.702 1.00 88.81 100 ILE A O 1
ATOM 789 N N . ARG A 1 101 ? -5.092 8.857 18.043 1.00 88.56 101 ARG A N 1
ATOM 790 C CA . ARG A 1 101 ? -5.993 9.260 16.961 1.00 88.56 101 ARG A CA 1
ATOM 791 C C . ARG A 1 101 ? -5.308 10.216 15.984 1.00 88.56 101 ARG A C 1
ATOM 793 O O . ARG A 1 101 ? -5.369 9.990 14.778 1.00 88.56 101 ARG A O 1
ATOM 800 N N . ARG A 1 102 ? -4.665 11.276 16.484 1.00 91.88 102 ARG A N 1
ATOM 801 C CA . ARG A 1 102 ? -3.960 12.253 15.640 1.00 91.88 102 ARG A CA 1
ATOM 802 C C . ARG A 1 102 ? -2.852 11.580 14.833 1.00 91.88 102 ARG A C 1
ATOM 804 O O . ARG A 1 102 ? -2.746 11.840 13.639 1.00 91.88 102 ARG A O 1
ATOM 811 N N . THR A 1 103 ? -2.089 10.683 15.454 1.00 93.44 103 THR A N 1
ATOM 812 C CA . THR A 1 103 ? -1.055 9.892 14.778 1.00 93.44 103 THR A CA 1
ATOM 813 C C . THR A 1 103 ? -1.638 9.028 13.662 1.00 93.44 103 THR A C 1
ATOM 815 O O . THR A 1 103 ? -1.111 9.053 12.556 1.00 93.44 103 THR A O 1
ATOM 818 N N . LEU A 1 104 ? -2.745 8.318 13.899 1.00 93.88 104 LEU A N 1
ATOM 819 C CA . LEU A 1 104 ? -3.385 7.494 12.868 1.00 93.88 104 LEU A CA 1
ATOM 820 C C . LEU A 1 104 ? -3.886 8.326 11.679 1.00 93.88 104 LEU A C 1
ATOM 822 O O . LEU A 1 104 ? -3.691 7.924 10.535 1.00 93.88 104 LEU A O 1
ATOM 826 N N . ILE A 1 105 ? -4.489 9.493 11.929 1.00 94.62 105 ILE A N 1
ATOM 827 C CA . ILE A 1 105 ? -4.928 10.401 10.854 1.00 94.62 105 ILE A CA 1
ATOM 828 C C . ILE A 1 105 ? -3.722 10.905 10.057 1.00 94.62 105 ILE A C 1
ATOM 830 O O . ILE A 1 105 ? -3.750 10.884 8.830 1.00 94.62 105 ILE A O 1
ATOM 834 N N . LEU A 1 106 ? -2.655 11.334 10.738 1.00 96.38 106 LEU A N 1
ATOM 835 C CA . LEU A 1 106 ? -1.446 11.821 10.074 1.00 96.38 106 LEU A CA 1
ATOM 836 C C . LEU A 1 106 ? -0.793 10.729 9.223 1.00 96.38 106 LEU A C 1
ATOM 838 O O . LEU A 1 106 ? -0.522 10.966 8.052 1.00 96.38 106 LEU A O 1
ATOM 842 N N . LEU A 1 107 ? -0.584 9.534 9.778 1.00 96.56 107 LEU A N 1
ATOM 843 C CA . LEU A 1 107 ? 0.046 8.427 9.059 1.00 96.56 107 LEU A CA 1
ATOM 844 C C . LEU A 1 107 ? -0.807 7.956 7.880 1.00 96.56 107 LEU A C 1
ATOM 846 O O . LEU A 1 107 ? -0.312 7.878 6.761 1.00 96.56 107 LEU A O 1
ATOM 850 N N . GLY A 1 108 ? -2.084 7.654 8.126 1.00 93.94 108 GLY A N 1
ATOM 851 C CA . GLY A 1 108 ? -2.946 7.000 7.147 1.00 93.94 108 GLY A CA 1
ATOM 852 C C . GLY A 1 108 ? -3.553 7.943 6.114 1.00 93.94 108 GLY A C 1
ATOM 853 O O . GLY A 1 108 ? -3.690 7.559 4.959 1.00 93.94 108 GLY A O 1
ATOM 854 N N . SER A 1 109 ? -3.920 9.167 6.501 1.00 94.88 109 SER A N 1
ATOM 855 C CA . SER A 1 109 ? -4.711 10.076 5.655 1.00 94.88 109 SER A CA 1
ATOM 856 C C . SER A 1 109 ? -3.932 11.270 5.113 1.00 94.88 109 SER A C 1
ATOM 858 O O . SER A 1 109 ? -4.466 11.989 4.273 1.00 94.88 109 SER A O 1
ATOM 860 N N . VAL A 1 110 ? -2.695 11.488 5.568 1.00 96.19 110 VAL A N 1
ATOM 861 C CA . VAL A 1 110 ? -1.853 12.606 5.114 1.00 96.19 110 VAL A CA 1
ATOM 862 C C . VAL A 1 110 ? -0.528 12.093 4.564 1.00 96.19 110 VAL A C 1
ATOM 864 O O . VAL A 1 110 ? -0.290 12.203 3.367 1.00 96.19 110 VAL A O 1
ATOM 867 N N . ILE A 1 111 ? 0.310 11.490 5.410 1.00 97.31 111 ILE A N 1
ATOM 868 C CA . ILE A 1 111 ? 1.659 11.050 5.033 1.00 97.31 111 ILE A CA 1
ATOM 869 C C . ILE A 1 111 ? 1.574 9.969 3.958 1.00 97.31 111 ILE A C 1
ATOM 871 O O . ILE A 1 111 ? 2.123 10.157 2.882 1.00 97.31 111 ILE A O 1
ATOM 875 N N . LEU A 1 112 ? 0.820 8.891 4.193 1.00 95.75 112 LEU A N 1
ATOM 876 C CA . LEU A 1 112 ? 0.653 7.798 3.232 1.00 95.75 112 LEU A CA 1
ATOM 877 C C . LEU A 1 112 ? 0.248 8.259 1.813 1.00 95.75 112 LEU A C 1
ATOM 879 O O . LEU A 1 112 ? 0.990 7.962 0.875 1.00 95.75 112 LEU A O 1
ATOM 883 N N . PRO A 1 113 ? -0.887 8.960 1.605 1.00 95.56 113 PRO A N 1
ATOM 884 C CA . PRO A 1 113 ? -1.302 9.353 0.261 1.00 95.56 113 PRO A CA 1
ATOM 885 C C . PRO A 1 113 ? -0.334 10.344 -0.393 1.00 95.56 113 PRO A C 1
ATOM 887 O O . PRO A 1 113 ? -0.058 10.209 -1.581 1.00 95.56 113 PRO A O 1
ATOM 890 N N . ILE A 1 114 ? 0.217 11.306 0.360 1.00 95.94 114 ILE A N 1
ATOM 891 C CA . ILE A 1 114 ? 1.188 12.271 -0.179 1.00 95.94 114 ILE A CA 1
ATOM 892 C C . ILE A 1 114 ? 2.466 11.550 -0.600 1.00 95.94 114 ILE A C 1
ATOM 894 O O . ILE A 1 114 ? 2.947 11.764 -1.707 1.00 95.94 114 ILE A O 1
ATOM 898 N N . SER A 1 115 ? 2.997 10.671 0.250 1.00 95.50 115 SER A N 1
ATOM 899 C CA . SER A 1 115 ? 4.200 9.905 -0.057 1.00 95.50 115 SER A CA 1
ATOM 900 C C . SER A 1 115 ? 4.007 9.014 -1.281 1.00 95.50 115 SER A C 1
ATOM 902 O O . SER A 1 115 ? 4.897 8.987 -2.120 1.00 95.50 115 SER A O 1
ATOM 904 N N . LEU A 1 116 ? 2.846 8.368 -1.450 1.00 92.00 116 LEU A N 1
ATOM 905 C CA . LEU A 1 116 ? 2.544 7.619 -2.677 1.00 92.00 116 LEU A CA 1
ATOM 906 C C . LEU A 1 116 ? 2.509 8.527 -3.911 1.00 92.00 116 LEU A C 1
ATOM 908 O O . LEU A 1 116 ? 3.160 8.223 -4.902 1.00 92.00 116 LEU A O 1
ATOM 912 N N . ILE A 1 117 ? 1.808 9.662 -3.858 1.00 91.88 117 ILE A N 1
ATOM 913 C CA . ILE A 1 117 ? 1.735 10.596 -4.996 1.00 91.88 117 ILE A CA 1
ATOM 914 C C . ILE A 1 117 ? 3.131 11.094 -5.384 1.00 91.88 117 ILE A C 1
ATOM 916 O O . ILE A 1 117 ? 3.477 11.111 -6.563 1.00 91.88 117 ILE A O 1
ATOM 920 N N . VAL A 1 118 ? 3.943 11.481 -4.398 1.00 90.69 118 VAL A N 1
ATOM 921 C CA . VAL A 1 118 ? 5.298 11.990 -4.629 1.00 90.69 118 VAL A CA 1
ATOM 922 C C . VAL A 1 118 ? 6.224 10.889 -5.145 1.00 90.69 118 VAL A C 1
ATOM 924 O O . VAL A 1 118 ? 6.970 11.131 -6.092 1.00 90.69 118 VAL A O 1
ATOM 927 N N . ALA A 1 119 ? 6.156 9.677 -4.583 1.00 88.62 119 ALA A N 1
ATOM 928 C CA . ALA A 1 119 ? 6.929 8.541 -5.078 1.00 88.62 119 ALA A CA 1
ATOM 929 C C . ALA A 1 119 ? 6.651 8.318 -6.569 1.00 88.62 119 ALA A C 1
ATOM 931 O O . ALA A 1 119 ? 7.572 8.177 -7.370 1.00 88.62 119 ALA A O 1
ATOM 932 N N . GLU A 1 120 ? 5.381 8.348 -6.951 1.00 85.00 120 GLU A N 1
ATOM 933 C CA . GLU A 1 120 ? 4.938 8.076 -8.314 1.00 85.00 120 GLU A CA 1
ATOM 934 C C . GLU A 1 120 ? 5.235 9.223 -9.282 1.00 85.00 120 GLU A C 1
ATOM 936 O O . GLU A 1 120 ? 5.546 8.979 -10.448 1.00 85.00 120 GLU A O 1
ATOM 941 N N . ALA A 1 121 ? 5.241 10.466 -8.795 1.00 84.25 121 ALA A N 1
ATOM 942 C CA . ALA A 1 121 ? 5.693 11.623 -9.562 1.00 84.25 121 ALA A CA 1
ATOM 943 C C . ALA A 1 121 ? 7.180 11.522 -9.949 1.00 84.25 121 ALA A C 1
ATOM 945 O O . ALA A 1 121 ? 7.552 11.909 -11.054 1.00 84.25 121 ALA A O 1
ATOM 946 N N . PHE A 1 122 ? 8.025 10.962 -9.076 1.00 82.00 122 PHE A N 1
ATOM 947 C CA . PHE A 1 122 ? 9.443 10.735 -9.376 1.00 82.00 122 PHE A CA 1
ATOM 948 C C . PHE A 1 122 ? 9.701 9.500 -10.238 1.00 82.00 122 PHE A C 1
ATOM 950 O O . PHE A 1 122 ? 10.795 9.343 -10.769 1.00 82.00 122 PHE A O 1
ATOM 957 N N . LYS A 1 123 ? 8.711 8.631 -10.438 1.00 75.50 123 LYS A N 1
ATOM 958 C CA . LYS A 1 123 ? 8.873 7.396 -11.211 1.00 75.50 123 LYS A CA 1
ATOM 959 C C . LYS A 1 123 ? 8.848 7.628 -12.728 1.00 75.50 123 LYS A C 1
ATOM 961 O O . LYS A 1 123 ? 8.495 6.703 -13.459 1.00 75.50 123 LYS A O 1
ATOM 966 N N . ASP A 1 124 ? 9.118 8.845 -13.209 1.00 64.38 124 ASP A N 1
ATOM 967 C CA . ASP A 1 124 ? 8.868 9.234 -14.597 1.00 64.38 124 ASP A CA 1
ATOM 968 C C . ASP A 1 124 ? 9.595 8.312 -15.605 1.00 64.38 124 ASP A C 1
ATOM 970 O O . ASP A 1 124 ? 10.641 7.734 -15.324 1.00 64.38 124 ASP A O 1
ATOM 974 N N . GLY A 1 125 ? 8.929 7.983 -16.714 1.00 55.06 125 GLY A N 1
ATOM 975 C CA . GLY A 1 125 ? 9.014 6.656 -17.358 1.00 55.06 125 GLY A CA 1
ATOM 976 C C . GLY A 1 125 ? 10.213 6.489 -18.278 1.00 55.06 125 GLY A C 1
ATOM 977 O O . GLY A 1 125 ? 10.125 5.791 -19.289 1.00 55.06 125 GLY A O 1
ATOM 978 N N . HIS A 1 126 ? 11.282 7.238 -18.035 1.00 54.22 126 HIS A N 1
ATOM 979 C CA . HIS A 1 126 ? 12.389 7.398 -18.959 1.00 54.22 126 HIS A CA 1
ATOM 980 C C . HIS A 1 126 ? 13.686 6.920 -18.317 1.00 54.22 126 HIS A C 1
ATOM 982 O O . HIS A 1 126 ? 14.057 7.311 -17.216 1.00 54.22 126 HIS A O 1
ATOM 988 N N . ARG A 1 127 ? 14.432 6.097 -19.060 1.00 54.31 127 ARG A N 1
ATOM 989 C CA . ARG A 1 127 ? 15.733 5.529 -18.655 1.00 54.31 127 ARG A CA 1
ATOM 990 C C . ARG A 1 127 ? 16.835 6.580 -18.420 1.00 54.31 127 ARG A C 1
ATOM 992 O O . ARG A 1 127 ? 17.964 6.210 -18.132 1.00 54.31 127 ARG A O 1
ATOM 999 N N . PHE A 1 128 ? 16.519 7.867 -18.559 1.00 57.06 128 PHE A N 1
ATOM 1000 C CA . PHE A 1 128 ? 17.455 8.990 -18.508 1.00 57.06 128 PHE A CA 1
ATOM 1001 C C . PHE A 1 128 ? 17.330 9.840 -17.239 1.00 57.06 128 PHE A C 1
ATOM 1003 O O . PHE A 1 128 ? 17.914 10.921 -17.173 1.00 57.06 128 PHE A O 1
ATOM 1010 N N . HIS A 1 129 ? 16.581 9.391 -16.229 1.00 67.12 129 HIS A N 1
ATOM 1011 C CA . HIS A 1 129 ? 16.544 10.129 -14.974 1.00 67.12 129 HIS A CA 1
ATOM 1012 C C . HIS A 1 129 ? 17.865 9.993 -14.203 1.00 67.12 129 HIS A C 1
ATOM 1014 O O . HIS A 1 129 ? 18.430 8.900 -14.127 1.00 67.12 129 HIS A O 1
ATOM 1020 N N . PRO A 1 130 ? 18.360 11.089 -13.608 1.00 78.12 130 PRO A N 1
ATOM 1021 C CA . PRO A 1 130 ? 19.493 11.038 -12.696 1.00 78.12 130 PRO A CA 1
ATOM 1022 C C . PRO A 1 130 ? 19.246 10.076 -11.527 1.00 78.12 130 PRO A C 1
ATOM 1024 O O . PRO A 1 130 ? 18.115 9.948 -11.058 1.00 78.12 130 PRO A O 1
ATOM 1027 N N . GLN A 1 131 ? 20.315 9.486 -10.987 1.00 80.31 131 GLN A N 1
ATOM 1028 C CA . GLN A 1 131 ? 20.249 8.548 -9.857 1.00 80.31 131 GLN A CA 1
ATOM 1029 C C . GLN A 1 131 ? 19.426 9.085 -8.670 1.00 80.31 131 GLN A C 1
ATOM 1031 O O . GLN A 1 131 ? 18.618 8.353 -8.102 1.00 80.31 131 GLN A O 1
ATOM 1036 N N . TYR A 1 132 ? 19.538 10.385 -8.363 1.00 81.12 132 TYR A N 1
ATOM 1037 C CA . TYR A 1 132 ? 18.807 11.005 -7.252 1.00 81.12 132 TYR A CA 1
ATOM 1038 C C . TYR A 1 132 ? 17.276 10.900 -7.388 1.00 81.12 132 TYR A C 1
ATOM 1040 O O . TYR A 1 132 ? 16.570 10.903 -6.385 1.00 81.12 132 TYR A O 1
ATOM 1048 N N . VAL A 1 133 ? 16.739 10.798 -8.609 1.00 82.44 133 VAL A N 1
ATOM 1049 C CA . VAL A 1 133 ? 15.295 10.643 -8.853 1.00 82.44 133 VAL A CA 1
ATOM 1050 C C . VAL A 1 133 ? 14.828 9.251 -8.425 1.00 82.44 133 VAL A C 1
ATOM 1052 O O . VAL A 1 133 ? 13.798 9.118 -7.764 1.00 82.44 133 VAL A O 1
ATOM 1055 N N . SER A 1 134 ? 15.620 8.221 -8.737 1.00 80.38 134 SER A N 1
ATOM 1056 C CA . SER A 1 134 ? 15.375 6.849 -8.277 1.00 80.38 134 SER A CA 1
ATOM 1057 C C . SER A 1 134 ? 15.461 6.752 -6.752 1.00 80.38 134 SER A C 1
ATOM 1059 O O . SER A 1 134 ? 14.631 6.094 -6.122 1.00 80.38 134 SER A O 1
ATOM 1061 N N . ASP A 1 135 ? 16.431 7.439 -6.149 1.00 84.44 135 ASP A N 1
ATOM 1062 C CA . ASP A 1 135 ? 16.610 7.446 -4.696 1.00 84.44 135 ASP A CA 1
ATOM 1063 C C . ASP A 1 135 ? 15.429 8.137 -3.990 1.00 84.44 135 ASP A C 1
ATOM 1065 O O . ASP A 1 135 ? 14.924 7.631 -2.986 1.00 84.44 135 ASP A O 1
ATOM 1069 N N . LEU A 1 136 ? 14.918 9.244 -4.546 1.00 88.06 136 LEU A N 1
ATOM 1070 C CA . LEU A 1 136 ? 13.716 9.920 -4.045 1.00 88.06 136 LEU A CA 1
ATOM 1071 C C . LEU A 1 136 ? 12.459 9.053 -4.195 1.00 88.06 136 LEU A C 1
ATOM 1073 O O . LEU A 1 136 ? 11.686 8.946 -3.243 1.00 88.06 136 LEU A O 1
ATOM 1077 N N . HIS A 1 137 ? 12.263 8.397 -5.344 1.00 86.88 137 HIS A N 1
ATOM 1078 C CA . HIS A 1 137 ? 11.164 7.442 -5.530 1.00 86.88 137 HIS A CA 1
ATOM 1079 C C . HIS A 1 137 ? 11.189 6.348 -4.452 1.00 86.88 137 HIS A C 1
ATOM 1081 O O . HIS A 1 137 ? 10.167 6.075 -3.815 1.00 86.88 137 HIS A O 1
ATOM 1087 N N . SER A 1 138 ? 12.365 5.761 -4.213 1.00 85.94 138 SER A N 1
ATOM 1088 C CA . SER A 1 138 ? 12.563 4.734 -3.189 1.00 85.94 138 SER A CA 1
ATOM 1089 C C . SER A 1 138 ? 12.258 5.269 -1.788 1.00 85.94 138 SER A C 1
ATOM 1091 O O . SER A 1 138 ? 11.461 4.675 -1.061 1.00 85.94 138 SER A O 1
ATOM 1093 N N . LEU A 1 139 ? 12.799 6.438 -1.429 1.00 90.75 139 LEU A N 1
ATOM 1094 C CA . LEU A 1 139 ? 12.571 7.072 -0.131 1.00 90.75 139 LEU A CA 1
ATOM 1095 C C . LEU A 1 139 ? 11.077 7.289 0.148 1.00 90.75 139 LEU A C 1
ATOM 1097 O O . LEU A 1 139 ? 10.579 6.887 1.200 1.00 90.75 139 LEU A O 1
ATOM 1101 N N . PHE A 1 140 ? 10.345 7.895 -0.789 1.00 92.62 140 PHE A N 1
ATOM 1102 C CA . PHE A 1 140 ? 8.917 8.160 -0.604 1.00 92.62 140 PHE A CA 1
ATOM 1103 C C . PHE A 1 140 ? 8.072 6.881 -0.626 1.00 92.62 140 PHE A C 1
ATOM 1105 O O . PHE A 1 140 ? 7.112 6.783 0.143 1.00 92.62 140 PHE A O 1
ATOM 1112 N N . SER A 1 141 ? 8.459 5.873 -1.412 1.00 89.25 141 SER A N 1
ATOM 1113 C CA . SER A 1 141 ? 7.828 4.548 -1.369 1.00 89.25 141 SER A CA 1
ATOM 1114 C C . SER A 1 141 ? 8.002 3.905 0.008 1.00 89.25 141 SER A C 1
ATOM 1116 O O . SER A 1 141 ? 7.027 3.459 0.613 1.00 89.25 141 SER A O 1
ATOM 1118 N N . VAL A 1 142 ? 9.218 3.929 0.565 1.00 90.81 142 VAL A N 1
ATOM 1119 C CA . VAL A 1 142 ? 9.508 3.408 1.909 1.00 90.81 142 VAL A CA 1
ATOM 1120 C C . VAL A 1 142 ? 8.695 4.148 2.972 1.00 90.81 142 VAL A C 1
ATOM 1122 O O . VAL A 1 142 ? 8.081 3.502 3.821 1.00 90.81 142 VAL A O 1
ATOM 1125 N N . ILE A 1 143 ? 8.619 5.482 2.912 1.00 95.12 143 ILE A N 1
ATOM 1126 C CA . ILE A 1 143 ? 7.805 6.275 3.848 1.00 95.12 143 ILE A CA 1
ATOM 1127 C C . ILE A 1 143 ? 6.322 5.888 3.754 1.00 95.12 143 ILE A C 1
ATOM 1129 O O . ILE A 1 143 ? 5.669 5.732 4.791 1.00 95.12 143 ILE A O 1
ATOM 1133 N N . ALA A 1 144 ? 5.790 5.693 2.543 1.00 93.19 144 ALA A N 1
ATOM 1134 C CA . ALA A 1 144 ? 4.411 5.259 2.339 1.00 93.19 144 ALA A CA 1
ATOM 1135 C C . ALA A 1 144 ? 4.153 3.878 2.966 1.00 93.19 144 ALA A C 1
ATOM 1137 O O . ALA A 1 144 ? 3.255 3.737 3.800 1.00 93.19 144 ALA A O 1
ATOM 1138 N N . PHE A 1 145 ? 4.970 2.873 2.633 1.00 91.19 145 PHE A N 1
ATOM 1139 C CA . PHE A 1 145 ? 4.818 1.519 3.172 1.00 91.19 145 PHE A CA 1
ATOM 1140 C C . PHE A 1 145 ? 4.981 1.477 4.696 1.00 91.19 145 PHE A C 1
ATOM 1142 O O . PHE A 1 145 ? 4.153 0.870 5.374 1.00 91.19 145 PHE A O 1
ATOM 1149 N N . LEU A 1 146 ? 5.978 2.168 5.259 1.00 93.69 146 LEU A N 1
ATOM 1150 C CA . LEU A 1 146 ? 6.169 2.244 6.711 1.00 93.69 146 LEU A CA 1
ATOM 1151 C C . LEU A 1 146 ? 4.982 2.909 7.410 1.00 93.69 146 LEU A C 1
ATOM 1153 O O . LEU A 1 146 ? 4.496 2.391 8.415 1.00 93.69 146 LEU A O 1
ATOM 1157 N N . SER A 1 147 ? 4.479 4.020 6.866 1.00 95.38 147 SER A N 1
ATOM 1158 C CA . SER A 1 147 ? 3.313 4.711 7.427 1.00 95.38 147 SER A CA 1
ATOM 1159 C C . SER A 1 147 ? 2.092 3.798 7.464 1.00 95.38 147 SER A C 1
ATOM 1161 O O . SER A 1 147 ? 1.368 3.774 8.460 1.00 95.38 147 SER A O 1
ATOM 1163 N N . LEU A 1 148 ? 1.894 3.004 6.409 1.00 93.94 148 LEU A N 1
ATOM 1164 C CA . LEU A 1 148 ? 0.796 2.053 6.309 1.00 93.94 148 LEU A CA 1
ATOM 1165 C C . LEU A 1 148 ? 0.957 0.866 7.268 1.00 93.94 148 LEU A C 1
ATOM 1167 O O . LEU A 1 148 ? 0.005 0.534 7.967 1.00 93.94 148 LEU A O 1
ATOM 1171 N N . ILE A 1 149 ? 2.150 0.274 7.374 1.00 94.31 149 ILE A N 1
ATOM 1172 C CA . ILE A 1 149 ? 2.426 -0.822 8.320 1.00 94.31 149 ILE A CA 1
ATOM 1173 C C . ILE A 1 149 ? 2.189 -0.356 9.763 1.00 94.31 149 ILE A C 1
ATOM 1175 O O . ILE A 1 149 ? 1.457 -1.001 10.516 1.00 94.31 149 ILE A O 1
ATOM 1179 N N . ILE A 1 150 ? 2.746 0.799 10.145 1.00 95.06 150 ILE A N 1
ATOM 1180 C CA . ILE A 1 150 ? 2.568 1.363 11.490 1.00 95.06 150 ILE A CA 1
ATOM 1181 C C . ILE A 1 150 ? 1.086 1.659 11.747 1.00 95.06 150 ILE A C 1
ATOM 1183 O O . ILE A 1 150 ? 0.565 1.311 12.810 1.00 95.06 150 ILE A O 1
ATOM 1187 N N . PHE A 1 151 ? 0.386 2.249 10.772 1.00 94.69 151 PHE A N 1
ATOM 1188 C CA . PHE A 1 151 ? -1.053 2.482 10.863 1.00 94.69 151 PHE A CA 1
ATOM 1189 C C . PHE A 1 151 ? -1.818 1.180 11.129 1.00 94.69 151 PHE A C 1
ATOM 1191 O O . PHE A 1 151 ? -2.623 1.135 12.057 1.00 94.69 151 PHE A O 1
ATOM 1198 N N . GLN A 1 152 ? -1.556 0.117 10.362 1.00 93.56 152 GLN A N 1
ATOM 1199 C CA . GLN A 1 152 ? -2.260 -1.162 10.484 1.00 93.56 152 GLN A CA 1
ATOM 1200 C C . GLN A 1 152 ? -2.024 -1.831 11.837 1.00 93.56 152 GLN A C 1
ATOM 1202 O O . GLN A 1 152 ? -2.975 -2.334 12.439 1.00 93.56 152 GLN A O 1
ATOM 1207 N N . ILE A 1 153 ? -0.792 -1.800 12.351 1.00 93.75 153 ILE A N 1
ATOM 1208 C CA . ILE A 1 153 ? -0.462 -2.354 13.670 1.00 93.75 153 ILE A CA 1
ATOM 1209 C C . ILE A 1 153 ? -1.209 -1.588 14.763 1.00 93.75 153 ILE A C 1
ATOM 1211 O O . ILE A 1 153 ? -1.926 -2.192 15.564 1.00 93.75 153 ILE A O 1
ATOM 1215 N N . ILE A 1 154 ? -1.104 -0.254 14.778 1.00 92.50 154 ILE A N 1
ATOM 1216 C CA . ILE A 1 154 ? -1.769 0.572 15.793 1.00 92.50 154 ILE A CA 1
ATOM 1217 C C . ILE A 1 154 ? -3.291 0.406 15.694 1.00 92.50 154 ILE A C 1
ATOM 1219 O O . ILE A 1 154 ? -3.944 0.166 16.708 1.00 92.50 154 ILE A O 1
ATOM 1223 N N . ALA A 1 155 ? -3.867 0.470 14.491 1.00 90.25 155 ALA A N 1
ATOM 1224 C CA . ALA A 1 155 ? -5.298 0.269 14.280 1.00 90.25 155 ALA A CA 1
ATOM 1225 C C . ALA A 1 155 ? -5.754 -1.120 14.757 1.00 90.25 155 ALA A C 1
ATOM 1227 O O . ALA A 1 155 ? -6.791 -1.226 15.412 1.00 90.25 155 ALA A O 1
ATOM 1228 N N . SER A 1 156 ? -4.958 -2.167 14.508 1.00 90.88 156 SER A N 1
ATOM 1229 C CA . SER A 1 156 ? -5.265 -3.539 14.934 1.00 90.88 156 SER A CA 1
ATOM 1230 C C . SER A 1 156 ? -5.285 -3.712 16.452 1.00 90.88 156 SER A C 1
ATOM 1232 O O . SER A 1 156 ? -6.117 -4.447 16.979 1.00 90.88 156 SER A O 1
ATOM 1234 N N . LEU A 1 157 ? -4.411 -3.010 17.175 1.00 89.62 157 LEU A N 1
ATOM 1235 C CA . LEU A 1 157 ? -4.376 -3.041 18.641 1.00 89.62 157 LEU A CA 1
ATOM 1236 C C . LEU A 1 157 ? -5.574 -2.311 19.271 1.00 89.62 157 LEU A C 1
ATOM 1238 O O . LEU A 1 157 ? -6.094 -2.733 20.313 1.00 89.62 157 LEU A O 1
ATOM 1242 N N . GLN A 1 158 ? -6.012 -1.222 18.636 1.00 87.19 158 GLN A N 1
ATOM 1243 C CA . GLN A 1 158 ? -7.060 -0.343 19.158 1.00 87.19 158 GLN A CA 1
ATOM 1244 C C . GLN A 1 158 ? -8.481 -0.803 18.794 1.00 87.19 158 GLN A C 1
ATOM 1246 O O . GLN A 1 158 ? -9.408 -0.568 19.568 1.00 87.19 158 GLN A O 1
ATOM 1251 N N . LEU A 1 159 ? -8.668 -1.480 17.655 1.00 81.06 159 LEU A N 1
ATOM 1252 C CA . LEU A 1 159 ? -9.964 -1.996 17.207 1.00 81.06 159 LEU A CA 1
ATOM 1253 C C . LEU A 1 159 ? -10.188 -3.433 17.710 1.00 81.06 159 LEU A C 1
ATOM 1255 O O . LEU A 1 159 ? -9.507 -4.343 17.238 1.00 81.06 159 LEU A O 1
ATOM 1259 N N . PRO A 1 160 ? -11.194 -3.703 18.568 1.00 77.81 160 PRO A N 1
ATOM 1260 C CA . PRO A 1 160 ? -11.477 -5.059 19.050 1.00 77.81 160 PRO A CA 1
ATOM 1261 C C . PRO A 1 160 ? -11.683 -6.074 17.916 1.00 77.81 160 PRO A C 1
ATOM 1263 O O . PRO A 1 160 ? -11.145 -7.175 17.965 1.00 77.81 160 PRO A O 1
ATOM 1266 N N . LYS A 1 161 ? -12.384 -5.666 16.848 1.00 72.38 161 LYS A N 1
ATOM 1267 C CA . LYS A 1 161 ? -12.610 -6.484 15.644 1.00 72.38 161 LYS A CA 1
ATOM 1268 C C . LYS A 1 161 ? -11.332 -6.772 14.845 1.00 72.38 161 LYS A C 1
ATOM 1270 O O . LYS A 1 161 ? -11.256 -7.790 14.169 1.00 72.38 161 LYS A O 1
ATOM 1275 N N . ALA A 1 162 ? -10.335 -5.894 14.929 1.00 75.12 162 ALA A N 1
ATOM 1276 C CA . ALA A 1 162 ? -9.067 -6.029 14.218 1.00 75.12 162 ALA A CA 1
ATOM 1277 C C . ALA A 1 162 ? -7.996 -6.768 15.036 1.00 75.12 162 ALA A C 1
ATOM 1279 O O . ALA A 1 162 ? -7.009 -7.220 14.463 1.00 75.12 162 ALA A O 1
ATOM 1280 N N . ARG A 1 163 ? -8.187 -6.952 16.352 1.00 78.56 163 ARG A N 1
ATOM 1281 C CA . ARG A 1 163 ? -7.250 -7.711 17.202 1.00 78.56 163 ARG A CA 1
ATOM 1282 C C . ARG A 1 163 ? -7.081 -9.154 16.736 1.00 78.56 163 ARG A C 1
ATOM 1284 O O . ARG A 1 163 ? -5.965 -9.660 16.735 1.00 78.56 163 ARG A O 1
ATOM 1291 N N . GLY A 1 164 ? -8.156 -9.786 16.257 1.00 77.69 164 GLY A N 1
ATOM 1292 C CA . GLY A 1 164 ? -8.090 -11.115 15.633 1.00 77.69 164 GLY A CA 1
ATOM 1293 C C . GLY A 1 164 ? -7.286 -11.147 14.324 1.00 77.69 164 GLY A C 1
ATOM 1294 O O . GLY A 1 164 ? -6.878 -12.213 13.882 1.00 77.69 164 GLY A O 1
ATOM 1295 N N . MET A 1 165 ? -7.018 -9.983 13.724 1.00 84.19 165 MET A N 1
ATOM 1296 C CA . MET A 1 165 ? -6.237 -9.808 12.495 1.00 84.19 165 MET A CA 1
ATOM 1297 C C . MET A 1 165 ? -4.838 -9.235 12.769 1.00 84.19 165 MET A C 1
ATOM 1299 O O . MET A 1 165 ? -4.130 -8.884 11.827 1.00 84.19 165 MET A O 1
ATOM 1303 N N . LEU A 1 166 ? -4.411 -9.141 14.036 1.00 87.50 166 LEU A N 1
ATOM 1304 C CA . LEU A 1 166 ? -3.105 -8.581 14.401 1.00 87.50 166 LEU A CA 1
ATOM 1305 C C . LEU A 1 166 ? -1.950 -9.334 13.727 1.00 87.50 166 LEU A C 1
ATOM 1307 O O . LEU A 1 166 ? -0.970 -8.716 13.320 1.00 87.50 166 LEU A O 1
ATOM 1311 N N . PHE A 1 167 ? -2.089 -10.650 13.546 1.00 88.62 167 PHE A N 1
ATOM 1312 C CA . PHE A 1 167 ? -1.098 -11.457 12.836 1.00 88.62 167 PHE A CA 1
ATOM 1313 C C . PHE A 1 167 ? -0.888 -10.976 11.390 1.00 88.62 167 PHE A C 1
ATOM 1315 O O . PHE A 1 167 ? 0.250 -10.900 10.943 1.00 88.62 167 PHE A O 1
ATOM 1322 N N . LEU A 1 168 ? -1.956 -10.576 10.684 1.00 87.81 168 LEU A N 1
ATOM 1323 C CA . LEU A 1 168 ? -1.870 -10.031 9.322 1.00 87.81 168 LEU A CA 1
ATOM 1324 C C . LEU A 1 168 ? -1.210 -8.654 9.302 1.00 87.81 168 LEU A C 1
ATOM 1326 O O . LEU A 1 168 ? -0.457 -8.364 8.381 1.00 87.81 168 LEU A O 1
ATOM 1330 N N . ALA A 1 169 ? -1.459 -7.821 10.315 1.00 88.81 169 ALA A N 1
ATOM 1331 C CA . ALA A 1 169 ? -0.812 -6.514 10.431 1.00 88.81 169 ALA A CA 1
ATOM 1332 C C . ALA A 1 169 ? 0.693 -6.625 10.742 1.00 88.81 169 ALA A C 1
ATOM 1334 O O . ALA A 1 169 ? 1.470 -5.763 10.340 1.00 88.81 169 ALA A O 1
ATOM 1335 N N . LEU A 1 170 ? 1.114 -7.683 11.445 1.00 92.38 170 LEU A N 1
ATOM 1336 C CA . LEU A 1 170 ? 2.525 -7.952 11.745 1.00 92.38 170 LEU A CA 1
ATOM 1337 C C . LEU A 1 170 ? 3.240 -8.725 10.629 1.00 92.38 170 LEU A C 1
ATOM 1339 O O . LEU A 1 170 ? 4.466 -8.687 10.558 1.00 92.38 170 LEU A O 1
ATOM 1343 N N . LEU A 1 171 ? 2.499 -9.401 9.747 1.00 92.12 171 LEU A N 1
ATOM 1344 C CA . LEU A 1 171 ? 3.054 -10.209 8.662 1.00 92.12 171 LEU A CA 1
ATOM 1345 C C . LEU A 1 171 ? 4.046 -9.428 7.771 1.00 92.12 171 LEU A C 1
ATOM 1347 O O . LEU A 1 171 ? 5.139 -9.950 7.553 1.00 92.12 171 LEU A O 1
ATOM 1351 N N . PRO A 1 172 ? 3.778 -8.173 7.342 1.00 91.50 1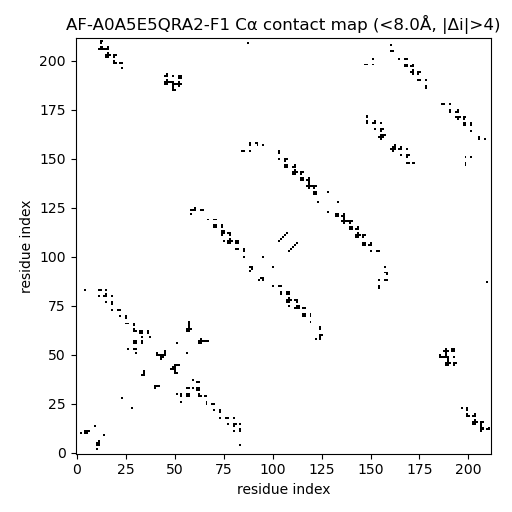72 PRO A N 1
ATOM 1352 C CA . PRO A 1 172 ? 4.767 -7.354 6.640 1.00 91.50 172 PRO A CA 1
ATOM 1353 C C . PRO A 1 172 ? 6.096 -7.205 7.387 1.00 91.50 172 PRO A C 1
ATOM 1355 O O . PRO A 1 172 ? 7.156 -7.310 6.779 1.00 91.50 172 PRO A O 1
ATOM 1358 N N . VAL A 1 173 ? 6.050 -6.997 8.707 1.00 91.75 173 VAL A N 1
ATOM 1359 C CA . VAL A 1 173 ? 7.252 -6.841 9.538 1.00 91.75 173 VAL A CA 1
ATOM 1360 C C . VAL A 1 173 ? 8.046 -8.141 9.558 1.00 91.75 173 VAL A C 1
ATOM 1362 O O . VAL A 1 173 ? 9.251 -8.117 9.330 1.00 91.75 173 VAL A O 1
ATOM 1365 N N . PHE A 1 174 ? 7.379 -9.279 9.766 1.00 91.25 174 PHE A N 1
ATOM 1366 C CA . PHE A 1 174 ? 8.041 -10.583 9.745 1.00 91.25 174 PHE A CA 1
ATOM 1367 C C . PHE A 1 174 ? 8.685 -10.886 8.392 1.00 91.25 174 PHE A C 1
ATOM 1369 O O . PHE A 1 174 ? 9.808 -11.377 8.368 1.00 91.25 174 PHE A O 1
ATOM 1376 N N . ILE A 1 175 ? 8.019 -10.558 7.281 1.00 90.06 175 ILE A N 1
ATOM 1377 C CA . ILE A 1 175 ? 8.561 -10.767 5.932 1.00 90.06 175 ILE A CA 1
ATOM 1378 C C . ILE A 1 175 ? 9.809 -9.897 5.704 1.00 90.06 175 ILE A C 1
ATOM 1380 O O . ILE A 1 175 ? 10.815 -10.398 5.205 1.00 90.06 175 ILE A O 1
ATOM 1384 N N . ILE A 1 176 ? 9.774 -8.619 6.101 1.00 87.94 176 ILE A N 1
ATOM 1385 C CA . ILE A 1 176 ? 10.920 -7.700 5.969 1.00 87.94 176 ILE A CA 1
ATOM 1386 C C . ILE A 1 176 ? 12.093 -8.157 6.848 1.00 87.94 176 ILE A C 1
ATOM 1388 O O . ILE A 1 176 ? 13.243 -8.152 6.417 1.00 87.94 176 ILE A O 1
ATOM 1392 N N . VAL A 1 177 ? 11.818 -8.581 8.082 1.00 88.62 177 VAL A N 1
ATOM 1393 C CA . VAL A 1 177 ? 12.850 -9.099 8.989 1.00 88.62 177 VAL A CA 1
ATOM 1394 C C . VAL A 1 177 ? 13.446 -10.394 8.436 1.00 88.62 177 VAL A C 1
ATOM 1396 O O . VAL A 1 177 ? 14.664 -10.540 8.408 1.00 88.62 177 VAL A O 1
ATOM 1399 N N . PHE A 1 178 ? 12.609 -11.307 7.938 1.00 87.31 178 PHE A N 1
ATOM 1400 C CA . PHE A 1 178 ? 13.055 -12.541 7.294 1.00 87.31 178 PHE A CA 1
ATOM 1401 C C . PHE A 1 178 ? 13.988 -12.251 6.116 1.00 87.31 178 PHE A C 1
ATOM 1403 O O . PHE A 1 178 ? 15.075 -12.818 6.067 1.00 87.31 178 PHE A O 1
ATOM 1410 N N . GLN A 1 179 ? 13.624 -11.304 5.244 1.00 86.81 179 GLN A N 1
ATOM 1411 C CA . GLN A 1 179 ? 14.469 -10.851 4.136 1.00 86.81 179 GLN A CA 1
ATOM 1412 C C . GLN A 1 179 ? 15.870 -10.454 4.606 1.00 86.81 179 GLN A C 1
ATOM 1414 O O . GLN A 1 179 ? 16.852 -10.852 3.988 1.00 86.81 179 GLN A O 1
ATOM 1419 N N . TYR A 1 180 ? 15.966 -9.691 5.698 1.00 84.75 180 TYR A N 1
ATOM 1420 C CA . TYR A 1 180 ? 17.247 -9.233 6.234 1.00 84.75 180 TYR A CA 1
ATOM 1421 C C . TYR A 1 180 ? 18.144 -10.392 6.693 1.00 84.75 180 TYR A C 1
ATOM 1423 O O . TYR A 1 180 ? 19.363 -10.322 6.561 1.00 84.75 180 TYR A O 1
ATOM 1431 N N . PHE A 1 181 ? 17.545 -11.475 7.195 1.00 85.31 181 PHE A N 1
ATOM 1432 C CA . PHE A 1 181 ? 18.270 -12.669 7.635 1.00 85.31 181 PHE A CA 1
ATOM 1433 C C . PHE A 1 181 ? 18.622 -13.640 6.502 1.00 85.31 181 PHE A C 1
ATOM 1435 O O . PHE A 1 181 ? 19.482 -14.501 6.681 1.00 85.31 181 PHE A O 1
ATOM 1442 N N . THR A 1 182 ? 17.977 -13.531 5.342 1.00 79.62 182 THR A N 1
ATOM 1443 C CA . THR A 1 182 ? 18.147 -14.477 4.235 1.00 79.62 182 THR A CA 1
ATOM 1444 C C . THR A 1 182 ? 18.836 -13.847 3.030 1.00 79.62 182 THR A C 1
ATOM 1446 O O . THR A 1 182 ? 18.311 -12.931 2.406 1.00 79.62 182 THR A O 1
ATOM 1449 N N . HIS A 1 183 ? 19.966 -14.412 2.607 1.00 71.44 183 HIS A N 1
ATOM 1450 C CA . HIS A 1 183 ? 20.693 -13.987 1.403 1.00 71.44 183 HIS A CA 1
ATOM 1451 C C . HIS A 1 183 ? 20.208 -14.693 0.120 1.00 71.44 183 HIS A C 1
ATOM 1453 O O . HIS A 1 183 ? 21.008 -15.117 -0.712 1.00 71.44 183 HIS A O 1
ATOM 1459 N N . ILE A 1 184 ? 18.894 -14.867 -0.038 1.00 74.94 184 ILE A N 1
ATOM 1460 C CA . ILE A 1 184 ? 18.308 -15.529 -1.214 1.00 74.94 184 ILE A CA 1
ATOM 1461 C C . ILE A 1 184 ? 18.265 -14.537 -2.390 1.00 74.94 184 ILE A C 1
ATOM 1463 O O . ILE A 1 184 ? 17.840 -13.394 -2.236 1.00 74.94 184 ILE A O 1
ATOM 1467 N N . GLN A 1 185 ? 18.682 -14.962 -3.586 1.00 65.81 185 GLN A N 1
ATOM 1468 C CA . GLN A 1 185 ? 18.569 -14.135 -4.796 1.00 65.81 185 GLN A CA 1
ATOM 1469 C C . GLN A 1 185 ? 17.097 -13.827 -5.121 1.00 65.81 185 GLN A C 1
ATOM 1471 O O . GLN A 1 185 ? 16.228 -14.677 -4.955 1.00 65.81 185 GLN A O 1
ATOM 1476 N N . ASN A 1 186 ? 16.806 -12.611 -5.598 1.00 69.75 186 ASN A N 1
ATOM 1477 C CA . ASN A 1 186 ? 15.453 -12.124 -5.930 1.00 69.75 186 ASN A CA 1
ATOM 1478 C C . ASN A 1 186 ? 14.448 -12.074 -4.765 1.00 69.75 186 ASN A C 1
ATOM 1480 O O . ASN A 1 186 ? 13.270 -11.780 -4.986 1.00 69.75 186 ASN A O 1
ATOM 1484 N N . ILE A 1 187 ? 14.896 -12.277 -3.521 1.00 82.38 187 ILE A N 1
ATOM 1485 C CA . ILE A 1 187 ? 14.011 -12.214 -2.354 1.00 82.38 187 ILE A CA 1
ATOM 1486 C C . ILE A 1 187 ? 13.331 -10.853 -2.210 1.00 82.38 187 ILE A C 1
ATOM 1488 O O . ILE A 1 187 ? 12.181 -10.793 -1.795 1.00 82.38 187 ILE A O 1
ATOM 1492 N N . ASN A 1 188 ? 13.989 -9.774 -2.641 1.00 83.81 188 ASN A N 1
ATOM 1493 C CA . ASN A 1 188 ? 13.440 -8.419 -2.598 1.00 83.81 188 ASN A CA 1
ATOM 1494 C C . ASN A 1 188 ? 12.113 -8.319 -3.371 1.00 83.81 188 ASN A C 1
ATOM 1496 O O . ASN A 1 188 ? 11.158 -7.730 -2.872 1.00 83.81 188 ASN A O 1
ATOM 1500 N N . ASN A 1 189 ? 12.026 -8.951 -4.548 1.00 87.81 189 ASN A N 1
ATOM 1501 C CA . ASN A 1 189 ? 10.811 -8.938 -5.364 1.00 87.81 189 ASN A CA 1
ATOM 1502 C C . ASN A 1 189 ? 9.696 -9.741 -4.683 1.00 87.81 189 ASN A C 1
ATOM 1504 O O . ASN A 1 189 ? 8.562 -9.277 -4.596 1.00 87.81 189 ASN A O 1
ATOM 1508 N N . ILE A 1 190 ? 10.022 -10.933 -4.169 1.00 87.88 190 ILE A N 1
ATOM 1509 C CA . ILE A 1 190 ? 9.076 -11.787 -3.431 1.00 87.88 190 ILE A CA 1
ATOM 1510 C C . ILE A 1 190 ? 8.530 -11.033 -2.214 1.00 87.88 190 ILE A C 1
ATOM 1512 O O . ILE A 1 190 ? 7.323 -11.032 -1.966 1.00 87.88 190 ILE A O 1
ATOM 1516 N N . VAL A 1 191 ? 9.410 -10.369 -1.468 1.00 88.69 191 VAL A N 1
ATOM 1517 C CA . VAL A 1 191 ? 9.061 -9.608 -0.268 1.00 88.69 191 VAL A CA 1
ATOM 1518 C C . VAL A 1 191 ? 8.141 -8.445 -0.610 1.00 88.69 191 VAL A C 1
ATOM 1520 O O . VAL A 1 191 ? 7.111 -8.308 0.042 1.00 88.69 191 VAL A O 1
ATOM 1523 N N . GLU A 1 192 ? 8.437 -7.667 -1.652 1.00 89.00 192 GLU A N 1
ATOM 1524 C CA . GLU A 1 192 ? 7.579 -6.558 -2.088 1.00 89.00 192 GLU A CA 1
ATOM 1525 C C . GLU A 1 192 ? 6.146 -7.026 -2.377 1.00 89.00 192 GLU A C 1
ATOM 1527 O O . GLU A 1 192 ? 5.188 -6.451 -1.855 1.00 89.00 192 GLU A O 1
ATOM 1532 N N . TRP A 1 193 ? 5.989 -8.123 -3.126 1.00 92.00 193 TRP A N 1
ATOM 1533 C CA . TRP A 1 193 ? 4.675 -8.703 -3.412 1.00 92.00 193 TRP A CA 1
ATOM 1534 C C . TRP A 1 193 ? 3.953 -9.178 -2.153 1.00 92.00 193 TRP A C 1
ATOM 1536 O O . TRP A 1 193 ? 2.775 -8.872 -1.971 1.00 92.00 193 TRP A O 1
ATOM 1546 N N . ASN A 1 194 ? 4.632 -9.916 -1.274 1.00 92.12 194 ASN A N 1
ATOM 1547 C CA . ASN A 1 194 ? 3.994 -10.477 -0.084 1.00 92.12 194 ASN A CA 1
ATOM 1548 C C . ASN A 1 194 ? 3.663 -9.401 0.960 1.00 92.12 194 ASN A C 1
ATOM 1550 O O . ASN A 1 194 ? 2.593 -9.461 1.567 1.00 92.12 194 ASN A O 1
ATOM 1554 N N . VAL A 1 195 ? 4.516 -8.387 1.134 1.00 91.19 195 VAL A N 1
ATOM 1555 C CA . VAL A 1 195 ? 4.231 -7.208 1.968 1.00 91.19 195 VAL A CA 1
ATOM 1556 C C . VAL A 1 195 ? 3.005 -6.477 1.430 1.00 91.19 195 VAL A C 1
ATOM 1558 O O . VAL A 1 195 ? 2.060 -6.234 2.182 1.00 91.19 195 VAL A O 1
ATOM 1561 N N . PHE A 1 196 ? 2.978 -6.191 0.126 1.00 92.00 196 PHE A N 1
ATOM 1562 C CA . PHE A 1 196 ? 1.855 -5.514 -0.514 1.00 92.00 196 PHE A CA 1
ATOM 1563 C C . PHE A 1 196 ? 0.544 -6.299 -0.370 1.00 92.00 196 PHE A C 1
ATOM 1565 O O . PHE A 1 196 ? -0.461 -5.753 0.087 1.00 92.00 196 PHE A O 1
ATOM 1572 N N . ILE A 1 197 ? 0.549 -7.595 -0.697 1.00 93.56 197 ILE A N 1
ATOM 1573 C CA . ILE A 1 197 ? -0.637 -8.454 -0.592 1.00 93.56 197 ILE A CA 1
ATOM 1574 C C . ILE A 1 197 ? -1.129 -8.516 0.854 1.00 93.56 197 ILE A C 1
ATOM 1576 O O . ILE A 1 197 ? -2.324 -8.355 1.087 1.00 93.56 197 ILE A O 1
ATOM 1580 N N . SER A 1 198 ? -0.231 -8.687 1.827 1.00 93.00 198 SER A N 1
ATOM 1581 C CA . SER A 1 198 ? -0.594 -8.750 3.251 1.00 93.00 198 SER A CA 1
ATOM 1582 C C . SER A 1 198 ? -1.316 -7.481 3.705 1.00 93.00 198 SER A C 1
ATOM 1584 O O . SER A 1 198 ? -2.390 -7.547 4.309 1.00 93.00 198 SER A O 1
ATOM 1586 N N . ILE A 1 199 ? -0.770 -6.321 3.335 1.00 91.31 199 ILE A N 1
ATOM 1587 C CA . ILE A 1 199 ? -1.348 -5.005 3.617 1.00 91.31 199 ILE A CA 1
ATOM 1588 C C . ILE A 1 199 ? -2.743 -4.870 2.992 1.00 91.31 199 ILE A C 1
ATOM 1590 O O . ILE A 1 199 ? -3.683 -4.406 3.646 1.00 91.31 199 ILE A O 1
ATOM 1594 N N . VAL A 1 200 ? -2.895 -5.258 1.725 1.00 92.81 200 VAL A N 1
ATOM 1595 C CA . VAL A 1 200 ? -4.155 -5.107 0.990 1.00 92.81 200 VAL A CA 1
ATOM 1596 C C . VAL A 1 200 ? -5.224 -6.077 1.492 1.00 92.81 200 VAL A C 1
ATOM 1598 O O . VAL A 1 200 ? -6.379 -5.684 1.667 1.00 92.81 200 VAL A O 1
ATOM 1601 N N . VAL A 1 201 ? -4.848 -7.318 1.797 1.00 93.94 201 VAL A N 1
ATOM 1602 C CA . VAL A 1 201 ? -5.742 -8.311 2.403 1.00 93.94 201 VAL A CA 1
ATOM 1603 C C . VAL A 1 201 ? -6.236 -7.819 3.760 1.00 93.94 201 VAL A C 1
ATOM 1605 O O . VAL A 1 201 ? -7.441 -7.877 4.011 1.00 93.94 201 VAL A O 1
ATOM 1608 N N . TRP A 1 202 ? -5.358 -7.256 4.598 1.00 93.38 202 TRP A N 1
ATOM 1609 C CA . TRP A 1 202 ? -5.775 -6.642 5.860 1.00 93.38 202 TRP A CA 1
ATOM 1610 C C . TRP A 1 202 ? -6.811 -5.533 5.628 1.00 93.38 202 TRP A C 1
ATOM 1612 O O . TRP A 1 202 ? -7.859 -5.544 6.272 1.00 93.38 202 TRP A O 1
ATOM 1622 N N . ASN A 1 203 ? -6.588 -4.640 4.654 1.00 91.69 203 ASN A N 1
ATOM 1623 C CA . ASN A 1 203 ? -7.536 -3.568 4.312 1.00 91.69 203 ASN A CA 1
ATOM 1624 C C . ASN A 1 203 ? -8.912 -4.114 3.890 1.00 91.69 203 ASN A C 1
ATOM 1626 O O . ASN A 1 203 ? -9.952 -3.625 4.334 1.00 91.69 203 ASN A O 1
ATOM 1630 N N . ILE A 1 204 ? -8.948 -5.158 3.063 1.00 93.19 204 ILE A N 1
ATOM 1631 C CA . ILE A 1 204 ? -10.210 -5.770 2.626 1.00 93.19 204 ILE A CA 1
ATOM 1632 C C . ILE A 1 204 ? -10.937 -6.421 3.810 1.00 93.19 204 ILE A C 1
ATOM 1634 O O . ILE A 1 204 ? -12.148 -6.244 3.972 1.00 93.19 204 ILE A O 1
ATOM 1638 N N . LEU A 1 205 ? -10.216 -7.174 4.644 1.00 92.19 205 LEU A N 1
ATOM 1639 C CA . LEU A 1 205 ? -10.799 -7.887 5.779 1.00 92.19 205 LEU A CA 1
ATOM 1640 C C . LEU A 1 205 ? -11.308 -6.932 6.855 1.00 92.19 205 LEU A C 1
ATOM 1642 O O . LEU A 1 205 ? -12.426 -7.127 7.343 1.00 92.19 205 LEU A O 1
ATOM 1646 N N . ILE A 1 206 ? -10.559 -5.865 7.166 1.00 90.06 206 ILE A N 1
ATOM 1647 C CA . ILE A 1 206 ? -11.047 -4.849 8.093 1.00 90.06 206 ILE A CA 1
ATOM 1648 C C . ILE A 1 206 ? -12.315 -4.221 7.521 1.00 90.06 206 ILE A C 1
ATOM 1650 O O . ILE A 1 206 ? -13.348 -4.291 8.179 1.00 90.06 206 ILE A O 1
ATOM 1654 N N . GLY A 1 207 ? -12.313 -3.759 6.264 1.00 87.94 207 GLY A N 1
ATOM 1655 C CA . GLY A 1 207 ? -13.488 -3.165 5.617 1.00 87.94 207 GLY A CA 1
ATOM 1656 C C . GLY A 1 207 ? -14.735 -4.057 5.675 1.00 87.94 207 GLY A C 1
ATOM 1657 O O . GLY A 1 207 ? -15.830 -3.574 5.970 1.00 87.94 207 GLY A O 1
ATOM 1658 N N . ARG A 1 208 ? -14.575 -5.375 5.493 1.00 88.94 208 ARG A N 1
ATOM 1659 C CA . ARG A 1 208 ? -15.661 -6.356 5.666 1.00 88.94 208 ARG A CA 1
ATOM 1660 C C . ARG A 1 208 ? -16.139 -6.459 7.115 1.00 88.94 208 ARG A C 1
ATOM 1662 O O . ARG A 1 208 ? -17.345 -6.440 7.344 1.00 88.94 208 ARG A O 1
ATOM 1669 N N . SER A 1 209 ? -15.229 -6.517 8.086 1.00 85.12 209 SER A N 1
ATOM 1670 C CA . SER A 1 209 ? -15.583 -6.582 9.514 1.00 85.12 209 SER A CA 1
ATOM 1671 C C . SER A 1 209 ? -16.302 -5.324 10.024 1.00 85.12 209 SER A C 1
ATOM 1673 O O . SER A 1 209 ? -17.093 -5.388 10.967 1.00 85.12 209 SER A O 1
ATOM 1675 N N . LEU A 1 210 ? -16.053 -4.177 9.382 1.00 80.06 210 LEU A N 1
ATOM 1676 C CA . LEU A 1 210 ? -16.716 -2.907 9.679 1.00 80.06 210 LEU A CA 1
ATOM 1677 C C . LEU A 1 210 ? -18.159 -2.852 9.152 1.00 80.06 210 LEU A C 1
ATOM 1679 O O . LEU A 1 210 ? -18.913 -1.975 9.558 1.00 80.06 210 LEU A O 1
ATOM 1683 N N . ARG A 1 211 ? -18.546 -3.750 8.234 1.00 75.12 211 ARG A N 1
ATOM 1684 C CA . ARG A 1 211 ? -19.910 -3.835 7.681 1.00 75.12 211 ARG A CA 1
ATOM 1685 C C . ARG A 1 211 ? -20.884 -4.580 8.601 1.00 75.12 211 ARG A C 1
ATOM 1687 O O . ARG A 1 211 ? -22.072 -4.276 8.551 1.00 75.12 211 ARG A O 1
ATOM 1694 N N . GLN A 1 212 ? -20.385 -5.564 9.348 1.00 59.97 212 GLN A N 1
ATOM 1695 C CA . GLN A 1 212 ? -21.146 -6.396 10.292 1.00 59.97 212 GLN A CA 1
ATOM 1696 C C . GLN A 1 212 ? -21.335 -5.674 11.624 1.00 59.97 212 GLN A C 1
ATOM 1698 O O . GLN A 1 212 ? -22.404 -5.831 12.237 1.00 59.97 212 GLN A O 1
#